Protein AF-A0A535XP67-F1 (afdb_monomer_lite)

Radius of gyration: 27.35 Å; chains: 1; bounding box: 69×70×93 Å

Structure (mmCIF, N/CA/C/O backbone):
data_AF-A0A535XP67-F1
#
_entry.id   AF-A0A535XP67-F1
#
loop_
_atom_site.group_PDB
_atom_site.id
_atom_site.type_symbol
_atom_site.label_atom_id
_atom_site.label_alt_id
_atom_site.label_comp_id
_atom_site.label_asym_id
_atom_site.label_entity_id
_atom_site.label_seq_id
_atom_site.pdbx_PDB_ins_code
_atom_site.Cartn_x
_atom_site.Cartn_y
_atom_site.Cartn_z
_atom_site.occupancy
_atom_site.B_iso_or_equiv
_atom_site.auth_seq_id
_atom_site.auth_comp_id
_atom_site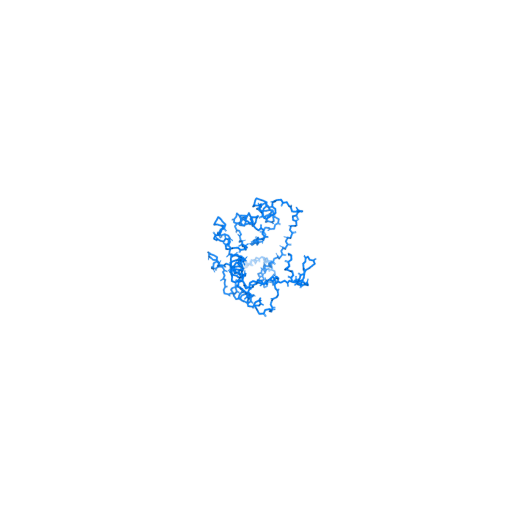.auth_asym_id
_atom_site.auth_atom_id
_atom_site.pdbx_PDB_model_num
ATOM 1 N N . MET A 1 1 ? 44.930 -52.146 -66.341 1.00 42.97 1 MET A N 1
ATOM 2 C CA . MET A 1 1 ? 45.616 -52.160 -65.029 1.00 42.97 1 MET A CA 1
ATOM 3 C C . MET A 1 1 ? 45.622 -50.756 -64.446 1.00 42.97 1 MET A C 1
ATOM 5 O O . MET A 1 1 ? 45.678 -49.809 -65.213 1.00 42.97 1 MET A O 1
ATOM 9 N N . GLN A 1 2 ? 45.631 -50.676 -63.113 1.00 42.34 2 GLN A N 1
ATOM 10 C CA . GLN A 1 2 ? 45.742 -49.485 -62.254 1.00 42.34 2 GLN A CA 1
ATOM 11 C C . GLN A 1 2 ? 44.433 -48.740 -61.957 1.00 42.34 2 GLN A C 1
ATOM 13 O O . GLN A 1 2 ? 44.038 -47.778 -62.608 1.00 42.34 2 GLN A O 1
ATOM 18 N N . GLY A 1 3 ? 43.781 -49.219 -60.892 1.00 39.34 3 GLY A N 1
ATOM 19 C CA . GLY A 1 3 ? 42.696 -48.536 -60.208 1.00 39.34 3 GLY A CA 1
ATOM 20 C C . GLY A 1 3 ? 43.188 -47.294 -59.466 1.00 39.34 3 GLY A C 1
ATOM 21 O O . GLY A 1 3 ? 44.229 -47.309 -58.808 1.00 39.34 3 GLY A O 1
ATOM 22 N N . ARG A 1 4 ? 42.403 -46.219 -59.545 1.00 43.81 4 ARG A N 1
ATOM 23 C CA . ARG A 1 4 ? 42.587 -45.032 -58.710 1.00 43.81 4 ARG A CA 1
ATOM 24 C C . ARG A 1 4 ? 41.708 -45.163 -57.471 1.00 43.81 4 ARG A C 1
ATOM 26 O O . ARG A 1 4 ? 40.482 -45.173 -57.550 1.00 43.81 4 ARG A O 1
ATOM 33 N N . ARG A 1 5 ? 42.381 -45.320 -56.332 1.00 45.06 5 ARG A N 1
ATOM 34 C CA . ARG A 1 5 ? 41.813 -45.352 -54.983 1.00 45.06 5 ARG A CA 1
ATOM 35 C C . ARG A 1 5 ? 41.091 -44.030 -54.699 1.00 45.06 5 ARG A C 1
ATOM 37 O O . ARG A 1 5 ? 41.677 -42.965 -54.874 1.00 45.06 5 ARG A O 1
ATOM 44 N N . ARG A 1 6 ? 39.841 -44.106 -54.231 1.00 44.94 6 ARG A N 1
ATOM 45 C CA . ARG A 1 6 ? 39.146 -42.980 -53.591 1.00 44.94 6 ARG A CA 1
ATOM 46 C C . ARG A 1 6 ? 39.899 -42.641 -52.303 1.00 44.94 6 ARG A C 1
ATOM 48 O O . ARG A 1 6 ? 40.024 -43.501 -51.436 1.00 44.94 6 ARG A O 1
ATOM 55 N N . GLN A 1 7 ? 40.425 -41.426 -52.193 1.00 43.97 7 GLN A N 1
ATOM 56 C CA . GLN A 1 7 ? 40.954 -40.918 -50.930 1.00 43.97 7 GLN A CA 1
ATOM 57 C C . GLN A 1 7 ? 39.769 -40.459 -50.073 1.00 43.97 7 GLN A C 1
ATOM 59 O O . GLN A 1 7 ? 38.944 -39.665 -50.521 1.00 43.97 7 GLN A O 1
ATOM 64 N N . ALA A 1 8 ? 39.655 -41.028 -48.874 1.00 39.94 8 ALA A N 1
ATOM 65 C CA . ALA A 1 8 ? 38.689 -40.628 -47.863 1.00 39.94 8 ALA A CA 1
ATOM 66 C C . ALA A 1 8 ? 39.151 -39.325 -47.194 1.00 39.94 8 ALA A C 1
ATOM 68 O O . ALA A 1 8 ? 40.329 -39.181 -46.865 1.00 39.94 8 ALA A O 1
ATOM 69 N N . ALA A 1 9 ? 38.224 -38.386 -47.005 1.00 43.44 9 ALA A N 1
ATOM 70 C CA . ALA A 1 9 ? 38.460 -37.150 -46.269 1.00 43.44 9 ALA A CA 1
ATOM 71 C C . ALA A 1 9 ? 38.720 -37.437 -44.772 1.00 43.44 9 ALA A C 1
ATOM 73 O O . ALA A 1 9 ? 38.101 -38.351 -44.216 1.00 43.44 9 ALA A O 1
ATOM 74 N N . PRO A 1 10 ? 39.603 -36.674 -44.101 1.00 39.88 10 PRO A N 1
ATOM 75 C CA . PRO A 1 10 ? 39.854 -36.831 -42.674 1.00 39.88 10 PRO A CA 1
ATOM 76 C C . PRO A 1 10 ? 38.636 -36.372 -41.860 1.00 39.88 10 PRO A C 1
ATOM 78 O O . PRO A 1 10 ? 38.146 -35.255 -42.018 1.00 39.88 10 PRO A O 1
ATOM 81 N N . GLN A 1 11 ? 38.142 -37.253 -40.988 1.00 38.97 11 GLN A N 1
ATOM 82 C CA . GLN A 1 11 ? 37.065 -36.947 -40.049 1.00 38.97 11 GLN A CA 1
ATOM 83 C C . GLN A 1 11 ? 37.578 -36.002 -38.956 1.00 38.97 11 GLN A C 1
ATOM 85 O O . GLN A 1 11 ? 38.553 -36.305 -38.268 1.00 38.97 11 GLN A O 1
ATOM 90 N N . LEU A 1 12 ? 36.904 -34.863 -38.793 1.00 36.81 12 LEU A N 1
ATOM 91 C CA . LEU A 1 12 ? 37.106 -33.951 -37.670 1.00 36.81 12 LEU A CA 1
ATOM 92 C C . LEU A 1 12 ? 36.494 -34.566 -36.397 1.00 36.81 12 LEU A C 1
ATOM 94 O O . LEU A 1 12 ? 35.380 -35.093 -36.461 1.00 36.81 12 LEU A O 1
ATOM 98 N N . PRO A 1 13 ? 37.174 -34.505 -35.238 1.00 39.44 13 PRO A N 1
ATOM 99 C CA . PRO A 1 13 ? 36.635 -35.039 -33.995 1.00 39.44 13 PRO A CA 1
ATOM 100 C C . PRO A 1 13 ? 35.453 -34.182 -33.525 1.00 39.44 13 PRO A C 1
ATOM 102 O O . PRO A 1 13 ? 35.608 -33.007 -33.193 1.00 39.44 13 PRO A O 1
ATOM 105 N N . GLY A 1 14 ? 34.261 -34.782 -33.507 1.00 37.12 14 GLY A N 1
ATOM 106 C CA . GLY A 1 14 ? 33.052 -34.164 -32.973 1.00 37.12 14 GLY A CA 1
ATOM 107 C C . GLY A 1 14 ? 33.159 -33.911 -31.460 1.00 37.12 14 GLY A C 1
ATOM 108 O O . GLY A 1 14 ? 33.745 -34.728 -30.740 1.00 37.12 14 GLY A O 1
ATOM 109 N N . PRO A 1 15 ? 32.605 -32.800 -30.947 1.00 37.75 15 PRO A N 1
ATOM 110 C CA . PRO A 1 15 ? 32.579 -32.544 -29.517 1.00 37.75 15 PRO A CA 1
ATOM 111 C C . PRO A 1 15 ? 31.641 -33.534 -28.813 1.00 37.75 15 PRO A C 1
ATOM 113 O O . PRO A 1 15 ? 30.523 -33.806 -29.250 1.00 37.75 15 PRO A O 1
ATOM 116 N N . ARG A 1 16 ? 32.143 -34.087 -27.706 1.00 33.03 16 ARG A N 1
ATOM 117 C CA . ARG A 1 16 ? 31.457 -35.028 -26.816 1.00 33.03 16 ARG A CA 1
ATOM 118 C C . ARG A 1 16 ? 30.164 -34.406 -26.280 1.00 33.03 16 ARG A C 1
ATOM 120 O O . ARG A 1 16 ? 30.212 -33.413 -25.563 1.00 33.03 16 ARG A O 1
ATOM 127 N N . LEU A 1 17 ? 29.027 -35.042 -26.555 1.00 34.44 17 LEU A N 1
ATOM 128 C CA . LEU A 1 17 ? 27.783 -34.826 -25.816 1.00 34.44 17 LEU A CA 1
ATOM 129 C C . LEU A 1 17 ? 27.933 -35.437 -24.414 1.00 34.44 17 LEU A C 1
ATOM 131 O O . LEU A 1 17 ? 27.696 -36.625 -24.211 1.00 34.44 17 LEU A O 1
ATOM 135 N N . GLN A 1 18 ? 28.364 -34.623 -23.451 1.00 33.47 18 GLN A N 1
ATOM 136 C CA . GLN A 1 18 ? 28.133 -34.861 -22.027 1.00 33.47 18 GLN A CA 1
ATOM 137 C C . GLN A 1 18 ? 26.973 -33.979 -21.568 1.00 33.47 18 GLN A C 1
ATOM 139 O O . GLN A 1 18 ? 26.841 -32.831 -21.986 1.00 33.47 18 GLN A O 1
ATOM 144 N N . GLY A 1 19 ? 26.080 -34.587 -20.791 1.00 33.19 19 GLY A N 1
ATOM 145 C CA . GLY A 1 19 ? 24.736 -34.100 -20.531 1.00 33.19 19 GLY A CA 1
ATOM 146 C C . GLY A 1 19 ? 24.638 -32.759 -19.811 1.00 33.19 19 GLY A C 1
ATOM 147 O O . GLY A 1 19 ? 25.451 -32.405 -18.966 1.00 33.19 19 GLY A O 1
ATOM 148 N N . ALA A 1 20 ? 23.536 -32.079 -20.093 1.00 31.83 20 ALA A N 1
ATOM 149 C CA . ALA A 1 20 ? 22.892 -31.149 -19.185 1.00 31.83 20 ALA A CA 1
ATOM 150 C C . ALA A 1 20 ? 21.401 -31.181 -19.530 1.00 31.83 20 ALA A C 1
ATOM 152 O O . ALA A 1 20 ? 20.971 -30.633 -20.544 1.00 31.83 20 ALA A O 1
ATOM 153 N N . ALA A 1 21 ? 20.613 -31.888 -18.718 1.00 35.56 21 ALA A N 1
ATOM 154 C CA . ALA A 1 21 ? 19.174 -31.679 -18.700 1.00 35.56 21 ALA A CA 1
ATOM 155 C C . ALA A 1 21 ? 18.937 -30.181 -18.473 1.00 35.56 21 ALA A C 1
ATOM 157 O O . ALA A 1 21 ? 19.517 -29.599 -17.554 1.00 35.56 21 ALA A O 1
ATOM 158 N N . ALA A 1 22 ? 18.150 -29.564 -19.351 1.00 35.78 22 ALA A N 1
ATOM 159 C CA . ALA A 1 22 ? 17.846 -28.144 -19.346 1.00 35.78 22 ALA A CA 1
ATOM 160 C C . ALA A 1 22 ? 17.211 -27.728 -18.008 1.00 35.78 22 ALA A C 1
ATOM 162 O O . ALA A 1 22 ? 16.001 -27.809 -17.808 1.00 35.78 22 ALA A O 1
ATOM 163 N N . GLY A 1 23 ? 18.049 -27.288 -17.073 1.00 31.36 23 GLY A N 1
ATOM 164 C CA . GLY A 1 23 ? 17.630 -26.548 -15.900 1.00 31.36 23 GLY A CA 1
ATOM 165 C C . GLY A 1 23 ? 17.380 -25.110 -16.319 1.00 31.36 23 GLY A C 1
ATOM 166 O O . GLY A 1 23 ? 18.327 -24.336 -16.443 1.00 31.36 23 GLY A O 1
ATOM 167 N N . LEU A 1 24 ? 16.114 -24.741 -16.533 1.00 35.72 24 LEU A N 1
ATOM 168 C CA . LEU A 1 24 ? 15.743 -23.329 -16.526 1.00 35.72 24 LEU A CA 1
ATOM 169 C C . LEU A 1 24 ? 16.246 -22.714 -15.210 1.00 35.72 24 LEU A C 1
ATOM 171 O O . LEU A 1 24 ? 16.002 -23.298 -14.144 1.00 35.72 24 LEU A O 1
ATOM 175 N N . PRO A 1 25 ? 16.933 -21.560 -15.236 1.00 32.66 25 PRO A N 1
ATOM 176 C CA . PRO A 1 25 ? 17.342 -20.912 -14.008 1.00 32.66 25 PRO A CA 1
ATOM 177 C C . PRO A 1 25 ? 16.074 -20.510 -13.259 1.00 32.66 25 PRO A C 1
ATOM 179 O O . PRO A 1 25 ? 15.330 -19.624 -13.678 1.00 32.66 25 PRO A O 1
ATOM 182 N N . ARG A 1 26 ? 15.813 -21.183 -12.133 1.00 40.88 26 ARG A N 1
ATOM 183 C CA . ARG A 1 26 ? 14.873 -20.697 -11.126 1.00 40.88 26 ARG A CA 1
ATOM 184 C C . ARG A 1 26 ? 15.389 -19.326 -10.702 1.00 40.88 26 ARG A C 1
ATOM 186 O O . ARG A 1 26 ? 16.341 -19.258 -9.921 1.00 40.88 26 ARG A O 1
ATOM 193 N N . ARG A 1 27 ? 14.801 -18.249 -11.233 1.00 38.12 27 ARG A N 1
ATOM 194 C CA . ARG A 1 27 ? 14.987 -16.898 -10.701 1.00 38.12 27 ARG A CA 1
ATOM 195 C C . ARG A 1 27 ? 14.515 -16.963 -9.254 1.00 38.12 27 ARG A C 1
ATOM 197 O O . ARG A 1 27 ? 13.322 -17.017 -8.972 1.00 38.12 27 ARG A O 1
ATOM 204 N N . ARG A 1 28 ? 15.459 -17.115 -8.326 1.00 38.88 28 ARG A N 1
ATOM 205 C CA . ARG A 1 28 ? 15.168 -16.960 -6.905 1.00 38.88 28 ARG A CA 1
ATOM 206 C C . ARG A 1 28 ? 14.79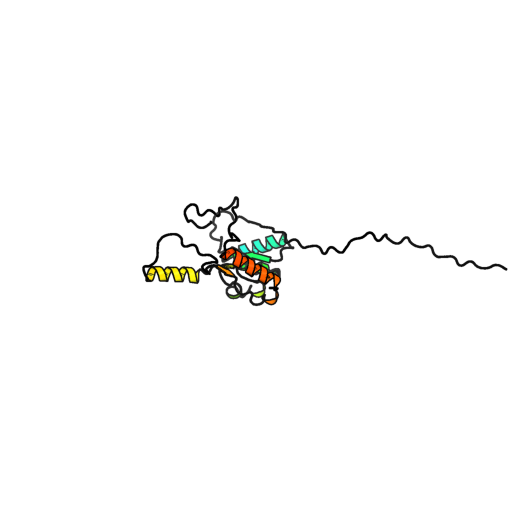7 -15.499 -6.752 1.00 38.88 28 ARG A C 1
ATOM 208 O O . ARG A 1 28 ? 15.612 -14.651 -7.094 1.00 38.88 28 ARG A O 1
ATOM 215 N N . CYS A 1 29 ? 13.606 -15.222 -6.235 1.00 35.75 29 CYS A N 1
ATOM 216 C CA . CYS A 1 29 ? 13.293 -13.914 -5.684 1.00 35.75 29 CYS A CA 1
ATOM 217 C C . CYS A 1 29 ? 14.364 -13.636 -4.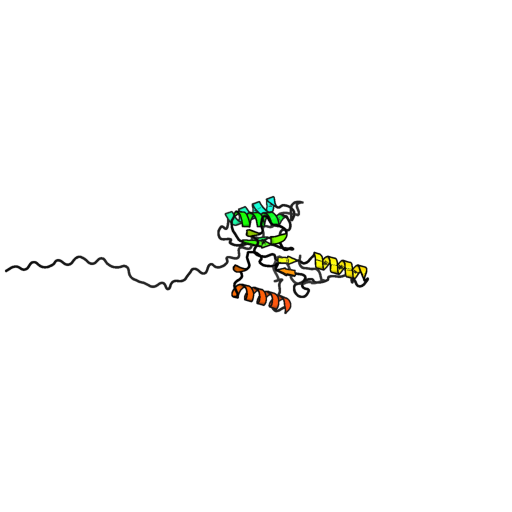615 1.00 35.75 29 CYS A C 1
ATOM 219 O O . CYS A 1 29 ? 14.327 -14.214 -3.524 1.00 35.75 29 CYS A O 1
ATOM 221 N N . ARG A 1 30 ? 15.405 -12.869 -4.956 1.00 39.00 30 ARG A N 1
ATOM 222 C CA . ARG A 1 30 ? 16.432 -12.474 -3.995 1.00 39.00 30 ARG A CA 1
ATOM 223 C C . ARG A 1 30 ? 15.765 -11.413 -3.132 1.00 39.00 30 ARG A C 1
ATOM 225 O O . ARG A 1 30 ? 15.605 -10.279 -3.557 1.00 39.00 30 ARG A O 1
ATOM 232 N N . ARG A 1 31 ? 15.305 -11.802 -1.940 1.00 40.16 31 ARG A N 1
ATOM 233 C CA . ARG A 1 31 ? 14.822 -10.856 -0.926 1.00 40.16 31 ARG A CA 1
ATOM 234 C C . ARG A 1 31 ? 16.000 -9.969 -0.523 1.00 40.16 31 ARG A C 1
ATOM 236 O O . ARG A 1 31 ? 16.812 -10.366 0.306 1.00 40.16 31 ARG A O 1
ATOM 243 N N . GLN A 1 32 ? 16.118 -8.802 -1.139 1.00 44.34 32 GLN A N 1
ATOM 244 C CA . GLN A 1 32 ? 16.954 -7.721 -0.640 1.00 44.34 32 GLN A CA 1
ATOM 245 C C . GLN A 1 32 ? 16.045 -6.806 0.177 1.00 44.34 32 GLN A C 1
ATOM 247 O O . GLN A 1 32 ? 15.336 -5.967 -0.362 1.00 44.34 32 GLN A O 1
ATOM 252 N N . HIS A 1 33 ? 16.017 -7.033 1.489 1.00 42.22 33 HIS A N 1
ATOM 253 C CA . HIS A 1 33 ? 15.401 -6.105 2.434 1.00 42.22 33 HIS A CA 1
ATOM 254 C C . HIS A 1 33 ? 16.430 -5.025 2.748 1.00 42.22 33 HIS A C 1
ATOM 256 O O . HIS A 1 33 ? 17.372 -5.282 3.496 1.00 42.22 33 HIS A O 1
ATOM 262 N N . GLN A 1 34 ? 16.287 -3.845 2.148 1.00 43.88 34 GLN A N 1
ATOM 263 C CA . GLN A 1 34 ? 17.052 -2.670 2.555 1.00 43.88 34 GLN A CA 1
ATOM 264 C C . GLN A 1 34 ? 16.183 -1.815 3.477 1.00 43.88 34 GLN A C 1
ATOM 266 O O . GLN A 1 34 ? 15.226 -1.184 3.043 1.00 43.88 34 GLN A O 1
ATOM 271 N N . HIS A 1 35 ? 16.509 -1.826 4.769 1.00 42.19 35 HIS A N 1
ATOM 272 C CA . HIS A 1 35 ? 16.050 -0.807 5.706 1.00 42.19 35 HIS A CA 1
ATOM 273 C C . HIS A 1 35 ? 17.045 0.352 5.650 1.00 42.19 35 HIS A C 1
ATOM 275 O O . HIS A 1 35 ? 18.009 0.385 6.417 1.00 42.19 35 HIS A O 1
ATOM 281 N N . GLU A 1 36 ? 16.839 1.301 4.742 1.00 47.22 36 GLU A N 1
ATOM 282 C CA . GLU A 1 36 ? 17.525 2.587 4.848 1.00 47.22 36 GLU A CA 1
ATOM 283 C C . GLU A 1 36 ? 16.911 3.350 6.024 1.00 47.22 36 GLU A C 1
ATOM 285 O O . GLU A 1 36 ? 15.806 3.888 5.964 1.00 47.22 36 GLU A O 1
ATOM 290 N N . ARG A 1 37 ? 17.612 3.327 7.160 1.00 42.44 37 ARG A N 1
ATOM 291 C CA . ARG A 1 37 ? 17.236 4.100 8.340 1.00 42.44 37 ARG A CA 1
ATOM 292 C C . ARG A 1 37 ? 17.567 5.562 8.057 1.00 42.44 37 ARG A C 1
ATOM 294 O O . ARG A 1 37 ? 18.727 5.956 8.166 1.00 42.44 37 ARG A O 1
ATOM 301 N N . ALA A 1 38 ? 16.561 6.358 7.704 1.00 45.34 38 ALA A N 1
ATOM 302 C CA . ALA A 1 38 ? 16.708 7.808 7.701 1.00 45.34 38 ALA A CA 1
ATOM 303 C C . ALA A 1 38 ? 17.195 8.276 9.097 1.00 45.34 38 ALA A C 1
ATOM 305 O O . ALA A 1 38 ? 16.760 7.711 10.112 1.00 45.34 38 ALA A O 1
ATOM 306 N N . PRO A 1 39 ? 18.121 9.250 9.188 1.00 44.22 39 PRO A N 1
ATOM 307 C CA . PRO A 1 39 ? 18.483 9.861 10.468 1.00 44.22 39 PRO A CA 1
ATOM 308 C C . PRO A 1 39 ? 17.256 10.533 11.134 1.00 44.22 39 PRO A C 1
ATOM 310 O O . PRO A 1 39 ? 16.217 10.683 10.503 1.00 44.22 39 PRO A O 1
ATOM 313 N N . ALA A 1 40 ? 17.373 10.864 12.431 1.00 48.78 40 ALA A N 1
ATOM 314 C CA . ALA A 1 40 ? 16.351 11.411 13.354 1.00 48.78 40 ALA A CA 1
ATOM 315 C C . ALA A 1 40 ? 15.290 12.356 12.722 1.00 48.78 40 ALA A C 1
ATOM 317 O O . ALA A 1 40 ? 15.618 13.038 11.756 1.00 48.78 40 ALA A O 1
ATOM 318 N N . PRO A 1 41 ? 14.054 12.452 13.275 1.00 48.88 41 PRO A N 1
ATOM 319 C CA . PRO A 1 41 ? 12.858 12.859 12.535 1.00 48.88 41 PRO A CA 1
ATOM 320 C C . PRO A 1 41 ? 13.019 14.263 11.958 1.00 48.88 41 PRO A C 1
ATOM 322 O O . PRO A 1 41 ? 12.889 15.271 12.655 1.00 48.88 41 PRO A O 1
ATOM 325 N N . ASP A 1 42 ? 13.323 14.315 10.669 1.00 61.78 42 ASP A N 1
ATOM 326 C CA . ASP A 1 42 ? 13.278 15.530 9.888 1.00 61.78 42 ASP A CA 1
ATOM 327 C C . ASP A 1 42 ? 11.808 15.846 9.558 1.00 61.78 42 ASP A C 1
ATOM 329 O O . ASP A 1 42 ? 10.934 14.978 9.536 1.00 61.78 42 ASP A O 1
ATOM 333 N N . ALA A 1 43 ? 11.492 17.113 9.287 1.00 61.44 43 ALA A N 1
ATOM 334 C CA . ALA A 1 43 ? 10.145 17.501 8.850 1.00 61.44 43 ALA A CA 1
ATOM 335 C C . ALA A 1 43 ? 9.731 16.838 7.512 1.00 61.44 43 ALA A C 1
ATOM 337 O O . ALA A 1 43 ? 8.584 16.965 7.078 1.00 61.44 43 ALA A O 1
ATOM 338 N N . LYS A 1 44 ? 10.673 16.150 6.857 1.00 72.38 44 LYS A N 1
ATOM 339 C CA . LYS A 1 44 ? 10.546 15.513 5.551 1.00 72.38 44 LYS A CA 1
ATOM 340 C C . LYS A 1 44 ? 10.035 14.073 5.640 1.00 72.38 44 LYS A C 1
ATOM 342 O O . LYS A 1 44 ? 9.225 13.728 4.795 1.00 72.38 44 LYS A O 1
ATOM 347 N N . ALA A 1 45 ? 10.398 13.291 6.658 1.00 84.00 45 ALA A N 1
ATOM 348 C CA . ALA A 1 45 ? 10.020 11.899 6.943 1.00 84.00 45 ALA A CA 1
ATOM 349 C C . ALA A 1 45 ? 9.013 11.256 5.961 1.00 84.00 45 ALA A C 1
ATOM 351 O O . ALA A 1 45 ? 9.392 10.756 4.903 1.00 84.00 45 ALA A O 1
ATOM 352 N N . PHE A 1 46 ? 7.717 11.291 6.290 1.00 90.38 46 PHE A N 1
ATOM 353 C CA . PHE A 1 46 ? 6.620 10.739 5.478 1.00 90.38 46 PHE A CA 1
ATOM 354 C C . PHE A 1 46 ? 6.019 11.744 4.476 1.00 90.38 46 PHE A C 1
ATOM 356 O O . PHE A 1 46 ? 4.949 11.497 3.921 1.00 90.38 46 PHE A O 1
ATOM 363 N N . ASN A 1 47 ? 6.660 12.895 4.275 1.00 94.06 47 ASN A N 1
ATOM 364 C CA . ASN A 1 47 ? 6.164 14.056 3.535 1.00 94.06 47 ASN A CA 1
ATOM 365 C C . ASN A 1 47 ? 7.139 14.570 2.452 1.00 94.06 47 ASN A C 1
ATOM 367 O O . ASN A 1 47 ? 7.039 15.730 2.054 1.00 94.06 47 ASN A O 1
ATOM 371 N N . ASP A 1 48 ? 8.048 13.734 1.944 1.00 94.56 48 ASP A N 1
ATOM 372 C CA . ASP A 1 48 ? 9.058 14.102 0.942 1.00 94.56 48 ASP A CA 1
ATOM 373 C C . ASP A 1 48 ? 9.030 13.190 -0.300 1.00 94.56 48 ASP A C 1
ATOM 375 O O . ASP A 1 48 ? 9.876 12.306 -0.449 1.00 94.56 48 ASP A O 1
ATOM 379 N N . PRO A 1 49 ? 8.079 13.390 -1.234 1.00 95.75 49 PRO A N 1
ATOM 380 C CA . PRO A 1 49 ? 8.025 12.605 -2.468 1.00 95.75 49 PRO A CA 1
ATOM 381 C C . PRO A 1 49 ? 9.325 12.661 -3.284 1.00 95.75 49 PRO A C 1
ATOM 383 O O . PRO A 1 49 ? 9.736 11.654 -3.850 1.00 95.75 49 PRO A O 1
ATOM 386 N N . ALA A 1 50 ? 10.010 13.810 -3.321 1.00 95.69 50 ALA A N 1
ATOM 387 C CA . ALA A 1 50 ? 11.261 13.944 -4.066 1.00 95.69 50 ALA A CA 1
ATOM 388 C C . ALA A 1 50 ? 12.368 13.060 -3.469 1.00 95.69 50 ALA A C 1
ATOM 390 O O . ALA A 1 50 ? 13.059 12.358 -4.207 1.00 95.69 50 ALA A O 1
ATOM 391 N N . GLY A 1 51 ? 12.488 13.045 -2.138 1.00 94.12 51 GLY A N 1
ATOM 392 C CA . GLY A 1 51 ? 13.400 12.151 -1.427 1.00 94.12 51 GLY A CA 1
ATOM 393 C C . GLY A 1 51 ? 13.067 10.674 -1.650 1.00 94.12 51 GLY A C 1
ATOM 394 O O . GLY A 1 51 ? 13.960 9.883 -1.945 1.00 94.12 51 GLY A O 1
ATOM 395 N N . GLY A 1 52 ? 11.781 10.311 -1.595 1.00 95.69 52 GLY A N 1
ATOM 396 C CA . GLY A 1 52 ? 11.325 8.942 -1.856 1.00 95.69 52 GLY A CA 1
ATOM 397 C C . GLY A 1 52 ? 11.670 8.457 -3.264 1.00 95.69 52 GLY A C 1
ATOM 398 O O . GLY A 1 52 ? 12.154 7.338 -3.427 1.00 95.69 52 GLY A O 1
ATOM 399 N N . LYS A 1 53 ? 11.491 9.315 -4.278 1.00 97.19 53 LYS A N 1
ATOM 400 C CA . LYS A 1 53 ? 11.881 8.997 -5.656 1.00 97.19 53 LYS A CA 1
ATOM 401 C C . LYS A 1 53 ? 13.393 8.815 -5.785 1.00 97.19 53 LYS A C 1
ATOM 403 O O . LYS A 1 53 ? 13.829 7.818 -6.344 1.00 97.19 53 LYS A O 1
ATOM 408 N N . ALA A 1 54 ? 14.185 9.741 -5.244 1.00 96.69 54 ALA A N 1
ATOM 409 C CA . ALA A 1 54 ? 15.644 9.670 -5.324 1.00 96.69 54 ALA A CA 1
ATOM 410 C C . ALA A 1 54 ? 16.203 8.396 -4.665 1.00 96.69 54 ALA A C 1
ATOM 412 O O . ALA A 1 54 ? 17.074 7.743 -5.237 1.00 96.69 54 ALA A O 1
ATOM 413 N N . ALA A 1 55 ? 15.668 8.013 -3.500 1.00 95.44 55 ALA A N 1
ATOM 414 C CA . ALA A 1 55 ? 16.044 6.774 -2.821 1.00 95.44 55 ALA A CA 1
ATOM 415 C C . ALA A 1 55 ? 15.672 5.530 -3.647 1.00 95.44 55 ALA A C 1
ATOM 417 O O . ALA A 1 55 ? 16.488 4.624 -3.808 1.00 95.44 55 ALA A O 1
ATOM 418 N N . ALA A 1 56 ? 14.471 5.501 -4.235 1.00 97.19 56 ALA A N 1
ATOM 419 C CA . ALA A 1 56 ? 14.044 4.410 -5.109 1.00 97.19 56 ALA A CA 1
ATOM 420 C C . ALA A 1 56 ? 14.907 4.307 -6.380 1.00 97.19 56 ALA A C 1
ATOM 422 O O . ALA A 1 56 ? 15.391 3.222 -6.698 1.00 97.19 56 ALA A O 1
ATOM 423 N N . ASP A 1 57 ? 15.183 5.427 -7.053 1.00 97.88 57 ASP A N 1
ATOM 424 C CA . ASP A 1 57 ? 16.047 5.474 -8.239 1.00 97.88 57 ASP A CA 1
ATOM 425 C C . ASP A 1 57 ? 17.464 4.963 -7.902 1.00 97.88 57 ASP A C 1
ATOM 427 O O . ASP A 1 57 ? 18.061 4.196 -8.664 1.00 97.88 57 ASP A O 1
ATOM 431 N N . GLN A 1 58 ? 18.002 5.335 -6.733 1.00 97.06 58 GLN A N 1
ATOM 432 C CA . GLN A 1 58 ? 19.289 4.837 -6.245 1.00 97.06 58 GLN A CA 1
ATOM 433 C C . GLN A 1 58 ? 19.252 3.325 -5.978 1.00 97.06 58 GLN A C 1
ATOM 435 O O . GLN A 1 58 ? 20.157 2.607 -6.414 1.00 97.06 58 GLN A O 1
ATOM 440 N N . LEU A 1 59 ? 18.211 2.832 -5.300 1.00 95.38 59 LEU A N 1
ATOM 441 C CA . LEU A 1 59 ? 18.030 1.409 -5.015 1.00 95.38 59 LEU A CA 1
ATOM 442 C C . LEU A 1 59 ? 17.985 0.584 -6.307 1.00 95.38 59 LEU A C 1
ATOM 444 O O . LEU A 1 59 ? 18.688 -0.425 -6.409 1.00 95.38 59 LEU A O 1
ATOM 448 N N . LEU A 1 60 ? 17.208 1.030 -7.298 1.00 96.69 60 LEU A N 1
ATOM 449 C CA . LEU A 1 60 ? 17.085 0.377 -8.603 1.00 96.69 60 LEU A CA 1
ATOM 450 C C . LEU A 1 60 ? 18.383 0.454 -9.412 1.00 96.69 60 LEU A C 1
ATOM 452 O O . LEU A 1 60 ? 18.759 -0.518 -10.062 1.00 96.69 60 LEU A O 1
ATOM 456 N N . SER A 1 61 ? 19.118 1.565 -9.321 1.00 96.69 61 SER A N 1
ATOM 457 C CA . SER A 1 61 ? 20.431 1.704 -9.970 1.00 96.69 61 SER A CA 1
ATOM 458 C C . SER A 1 61 ? 21.455 0.708 -9.420 1.00 96.69 61 SER A C 1
ATOM 460 O O . SER A 1 61 ? 22.286 0.189 -10.164 1.00 96.69 61 SER A O 1
ATOM 462 N N . GLN A 1 62 ? 21.405 0.426 -8.116 1.00 96.81 62 GLN A N 1
ATOM 463 C CA . GLN A 1 62 ? 22.289 -0.543 -7.464 1.00 96.81 62 GLN A CA 1
ATOM 464 C C . GLN A 1 62 ? 21.820 -1.994 -7.635 1.00 96.81 62 GLN A C 1
ATOM 466 O O . GLN A 1 62 ? 22.627 -2.917 -7.518 1.00 96.81 62 GLN A O 1
ATOM 471 N N . ASN A 1 63 ? 20.528 -2.205 -7.889 1.00 95.81 63 ASN A N 1
ATOM 472 C CA . ASN A 1 63 ? 19.898 -3.521 -7.939 1.00 95.81 63 ASN A CA 1
ATOM 473 C C . ASN A 1 63 ? 18.952 -3.597 -9.154 1.00 95.81 63 ASN A C 1
ATOM 475 O O . ASN A 1 63 ? 17.732 -3.587 -8.988 1.00 95.81 63 ASN A O 1
ATOM 479 N N . PRO A 1 64 ? 19.500 -3.699 -10.378 1.00 93.31 64 PRO A N 1
ATOM 480 C CA . PRO A 1 64 ? 18.712 -3.660 -11.613 1.00 93.31 64 PRO A CA 1
ATOM 481 C C . PRO A 1 64 ? 17.776 -4.867 -11.801 1.00 93.31 64 PRO A C 1
ATOM 483 O O . PRO A 1 64 ? 16.936 -4.846 -12.692 1.00 93.31 64 PRO A O 1
ATOM 486 N N . ASP A 1 65 ? 17.910 -5.908 -10.973 1.00 96.19 65 ASP A N 1
ATOM 487 C CA . ASP A 1 65 ? 17.061 -7.107 -10.988 1.00 96.19 65 ASP A CA 1
ATOM 488 C C . ASP A 1 65 ? 15.777 -6.960 -10.136 1.00 96.19 65 ASP A C 1
ATOM 490 O O . ASP A 1 65 ? 15.055 -7.938 -9.936 1.00 96.19 65 ASP A O 1
ATOM 494 N N . ILE A 1 66 ? 15.511 -5.785 -9.551 1.00 97.00 66 ILE A N 1
ATOM 495 C CA . ILE A 1 66 ? 14.272 -5.533 -8.803 1.00 97.00 66 ILE A CA 1
ATOM 496 C C . ILE A 1 66 ? 13.108 -5.367 -9.785 1.00 97.00 66 ILE A C 1
ATOM 498 O O . ILE A 1 66 ? 13.062 -4.407 -10.545 1.00 97.00 66 ILE A O 1
ATOM 502 N N . ASP A 1 67 ? 12.124 -6.264 -9.693 1.00 97.00 67 ASP A N 1
ATOM 503 C CA . ASP A 1 67 ? 10.918 -6.238 -10.535 1.00 97.00 67 ASP A CA 1
ATOM 504 C C . ASP A 1 67 ? 9.712 -5.546 -9.862 1.00 97.00 67 ASP A C 1
ATOM 506 O O . ASP A 1 67 ? 8.710 -5.246 -10.518 1.00 97.00 67 ASP A O 1
ATOM 510 N N . VAL A 1 68 ? 9.765 -5.340 -8.538 1.00 97.69 68 VAL A N 1
ATOM 511 C CA . VAL A 1 68 ? 8.654 -4.798 -7.737 1.00 97.69 68 VAL A CA 1
ATOM 512 C C . VAL A 1 68 ? 9.168 -3.905 -6.607 1.00 97.69 68 VAL A C 1
ATOM 514 O O . VAL A 1 68 ? 10.014 -4.335 -5.823 1.00 97.69 68 VAL A O 1
ATOM 517 N N . LEU A 1 69 ? 8.592 -2.709 -6.455 1.00 98.19 69 LEU A N 1
ATOM 518 C CA . LEU A 1 69 ? 8.783 -1.845 -5.284 1.00 98.19 69 LEU A CA 1
ATOM 519 C C . LEU A 1 69 ? 7.548 -1.855 -4.377 1.00 98.19 69 LEU A C 1
ATOM 521 O O . LEU A 1 69 ? 6.433 -1.609 -4.823 1.00 98.19 69 LEU A O 1
ATOM 525 N N . PHE A 1 70 ? 7.742 -2.097 -3.080 1.00 98.25 70 PHE A N 1
ATOM 526 C CA . PHE A 1 70 ? 6.690 -1.959 -2.071 1.00 98.25 70 PHE A CA 1
ATOM 527 C C . PHE A 1 70 ? 7.004 -0.769 -1.168 1.00 98.25 70 PHE A C 1
ATOM 529 O O . PHE A 1 70 ? 7.979 -0.802 -0.418 1.00 98.25 70 PHE A O 1
ATOM 536 N N . GLN A 1 71 ? 6.198 0.289 -1.258 1.00 96.62 71 GLN A N 1
ATOM 537 C CA . GLN A 1 71 ? 6.449 1.529 -0.527 1.00 96.62 71 GLN A CA 1
ATOM 538 C C . GLN A 1 71 ? 5.672 1.547 0.794 1.00 96.62 71 GLN A C 1
ATOM 540 O O . GLN A 1 71 ? 4.484 1.253 0.809 1.00 96.62 71 GLN A O 1
ATOM 545 N N . VAL A 1 72 ? 6.327 1.911 1.900 1.00 95.44 72 VAL A N 1
ATOM 546 C CA . VAL A 1 72 ? 5.696 2.040 3.229 1.00 95.44 72 VAL A CA 1
ATOM 547 C C . VAL A 1 72 ? 6.077 3.389 3.845 1.00 95.44 72 VAL A C 1
ATOM 549 O O . VAL A 1 72 ? 6.663 3.461 4.923 1.00 95.44 72 VAL A O 1
ATOM 552 N N . ALA A 1 73 ? 5.825 4.475 3.108 1.00 94.19 73 ALA A N 1
ATOM 553 C CA . ALA A 1 73 ? 6.431 5.777 3.400 1.00 94.19 73 ALA A CA 1
ATOM 554 C C . ALA A 1 73 ? 5.459 6.973 3.343 1.00 94.19 73 ALA A C 1
ATOM 556 O O . ALA A 1 73 ? 5.889 8.108 3.150 1.00 94.19 73 ALA A O 1
ATOM 557 N N . GLY A 1 74 ? 4.151 6.779 3.530 1.00 93.56 74 GLY A N 1
ATOM 558 C CA . GLY A 1 74 ? 3.187 7.890 3.482 1.00 93.56 74 GLY A CA 1
ATOM 559 C C . GLY A 1 74 ? 3.272 8.665 2.157 1.00 93.56 74 GLY A C 1
ATOM 560 O O . GLY A 1 74 ? 3.397 8.057 1.096 1.00 93.56 74 GLY A O 1
ATOM 561 N N . LYS A 1 75 ? 3.262 10.007 2.191 1.00 95.06 75 LYS A N 1
ATOM 562 C CA . LYS A 1 75 ? 3.389 10.826 0.966 1.00 95.06 75 LYS A CA 1
ATOM 563 C C . LYS A 1 75 ? 4.759 10.689 0.300 1.00 95.06 75 LYS A C 1
ATOM 565 O O . LYS A 1 75 ? 4.821 10.762 -0.923 1.00 95.06 75 LYS A O 1
ATOM 570 N N . THR A 1 76 ? 5.832 10.460 1.060 1.00 96.38 76 THR A N 1
ATOM 571 C CA . THR A 1 76 ? 7.166 10.128 0.510 1.00 96.38 76 THR A CA 1
ATOM 572 C C . THR A 1 76 ? 7.080 8.937 -0.445 1.00 96.38 76 THR A C 1
ATOM 574 O O . THR A 1 76 ? 7.681 8.938 -1.518 1.00 96.38 76 THR A O 1
ATOM 577 N N . GLY A 1 77 ? 6.235 7.965 -0.101 1.00 97.19 77 GLY A N 1
ATOM 578 C CA . GLY A 1 77 ? 5.932 6.790 -0.906 1.00 97.19 77 GLY A CA 1
ATOM 579 C C . GLY A 1 77 ? 5.420 7.071 -2.315 1.00 97.19 77 GLY A C 1
ATOM 580 O O . GLY A 1 77 ? 5.686 6.288 -3.221 1.00 97.19 77 GLY A O 1
ATOM 581 N N . ASN A 1 78 ? 4.760 8.207 -2.542 1.00 97.62 78 ASN A N 1
ATOM 582 C CA . ASN A 1 78 ? 4.281 8.571 -3.876 1.00 97.62 78 ASN A CA 1
ATOM 583 C C . ASN A 1 78 ? 5.446 8.773 -4.860 1.00 97.62 78 ASN A C 1
ATOM 585 O O . ASN A 1 78 ? 5.314 8.445 -6.034 1.00 97.62 78 ASN A O 1
ATOM 589 N N . GLY A 1 79 ? 6.604 9.247 -4.385 1.00 97.81 79 GLY A N 1
ATOM 590 C CA . GLY A 1 79 ? 7.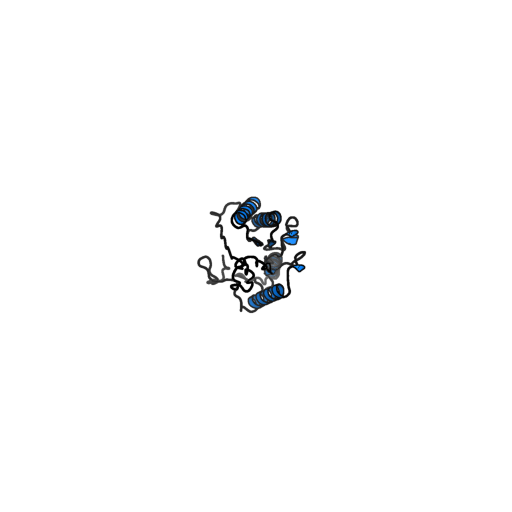815 9.318 -5.206 1.00 97.81 79 GLY A CA 1
ATOM 591 C C . GLY A 1 79 ? 8.392 7.946 -5.549 1.00 97.81 79 GLY A C 1
ATOM 592 O O . GLY A 1 79 ? 8.897 7.740 -6.649 1.00 97.81 79 GLY A O 1
ATOM 593 N N . VAL A 1 80 ? 8.256 6.974 -4.643 1.00 98.25 80 VAL A N 1
ATOM 594 C CA . VAL A 1 80 ? 8.646 5.579 -4.903 1.00 98.25 80 VAL A CA 1
ATOM 595 C C . VAL A 1 80 ? 7.765 4.973 -6.000 1.00 98.25 80 VAL A C 1
ATOM 597 O O . VAL A 1 80 ? 8.280 4.318 -6.904 1.00 98.25 80 VAL A O 1
ATOM 600 N N . LEU A 1 81 ? 6.452 5.241 -5.977 1.00 98.56 81 LEU A N 1
ATOM 601 C CA . LEU A 1 81 ? 5.538 4.817 -7.047 1.00 98.56 81 LEU A CA 1
ATOM 602 C C . LEU A 1 81 ? 5.907 5.453 -8.397 1.00 98.56 81 LEU A C 1
ATOM 604 O O . LEU A 1 81 ? 5.890 4.773 -9.421 1.00 98.56 81 LEU A O 1
ATOM 608 N N . GLN A 1 82 ? 6.285 6.738 -8.402 1.00 98.38 82 GLN A N 1
ATOM 609 C CA . GLN A 1 82 ? 6.767 7.417 -9.611 1.00 98.38 82 GLN A CA 1
ATOM 610 C C . GLN A 1 82 ? 8.021 6.739 -10.167 1.00 98.38 82 GLN A C 1
ATOM 612 O O . GLN A 1 82 ? 8.056 6.418 -11.350 1.00 98.38 82 GLN A O 1
ATOM 617 N N . SER A 1 83 ? 9.008 6.450 -9.313 1.00 98.25 83 SER A N 1
ATOM 618 C CA . SER A 1 83 ? 10.227 5.730 -9.706 1.00 98.25 83 SER A CA 1
ATOM 619 C C . SER A 1 83 ? 9.913 4.363 -10.327 1.00 98.25 83 SER A C 1
ATOM 621 O O . SER A 1 83 ? 10.392 4.061 -11.418 1.00 98.25 83 SER A O 1
ATOM 623 N N . ALA A 1 84 ? 9.032 3.568 -9.708 1.00 98.31 84 ALA A N 1
ATOM 624 C CA . ALA A 1 84 ? 8.619 2.279 -10.267 1.00 98.31 84 ALA A CA 1
ATOM 625 C C . ALA A 1 84 ? 8.035 2.423 -11.685 1.00 98.31 84 ALA A C 1
ATOM 627 O O . ALA A 1 84 ? 8.418 1.700 -12.605 1.00 98.31 84 ALA A O 1
ATOM 628 N N . CYS A 1 85 ? 7.151 3.404 -11.872 1.00 98.06 85 CYS A N 1
ATOM 629 C CA . CYS A 1 85 ? 6.549 3.721 -13.162 1.00 98.06 85 CYS A CA 1
ATOM 630 C C . CYS A 1 85 ? 7.574 4.196 -14.206 1.00 98.06 85 CYS A C 1
ATOM 632 O O . CYS A 1 85 ? 7.480 3.779 -15.361 1.00 98.06 85 CYS A O 1
ATOM 634 N N . ASP A 1 86 ? 8.533 5.044 -13.827 1.00 98.06 86 ASP A N 1
ATOM 635 C CA . ASP A 1 86 ? 9.594 5.546 -14.715 1.00 98.06 86 ASP A CA 1
ATOM 636 C C . ASP A 1 86 ? 10.520 4.413 -15.177 1.00 98.06 86 ASP A C 1
ATOM 638 O O . ASP A 1 86 ? 10.921 4.350 -16.341 1.00 98.06 86 ASP A O 1
ATOM 642 N N . HIS A 1 87 ? 10.820 3.482 -14.270 1.00 97.88 87 HIS A N 1
ATOM 643 C CA . HIS A 1 87 ? 11.651 2.310 -14.530 1.00 97.88 87 HIS A CA 1
ATOM 644 C C . HIS A 1 87 ? 10.883 1.139 -15.165 1.00 97.88 87 HIS A C 1
ATOM 646 O O . HIS A 1 87 ? 11.489 0.118 -15.481 1.00 97.88 87 HIS A O 1
ATOM 652 N N . ASN A 1 88 ? 9.578 1.291 -15.423 1.00 97.06 88 ASN A N 1
ATOM 653 C CA . ASN A 1 88 ? 8.700 0.265 -16.001 1.00 97.06 88 ASN A CA 1
ATOM 654 C C . ASN A 1 88 ? 8.655 -1.044 -15.190 1.00 97.06 88 ASN A C 1
ATOM 656 O O . ASN A 1 88 ? 8.570 -2.131 -15.762 1.00 97.06 88 ASN A O 1
ATOM 660 N N . ILE A 1 89 ? 8.694 -0.936 -13.862 1.00 97.88 89 ILE A N 1
ATOM 661 C CA . ILE A 1 89 ? 8.528 -2.058 -12.933 1.00 97.88 89 ILE A CA 1
ATOM 662 C C . ILE A 1 89 ? 7.223 -1.918 -12.145 1.00 97.88 89 ILE A C 1
ATOM 664 O O . ILE A 1 89 ? 6.563 -0.877 -12.170 1.00 97.88 89 ILE A O 1
ATOM 668 N N . HIS A 1 90 ? 6.826 -2.975 -11.442 1.00 98.12 90 HIS A N 1
ATOM 669 C CA . HIS A 1 90 ? 5.585 -2.970 -10.675 1.00 98.12 90 HIS A CA 1
ATOM 670 C C . HIS A 1 90 ? 5.753 -2.288 -9.315 1.00 98.12 90 HIS A C 1
ATOM 672 O O . HIS A 1 90 ? 6.833 -2.272 -8.724 1.00 98.12 90 HIS A O 1
ATOM 678 N N . ALA A 1 91 ? 4.651 -1.777 -8.779 1.00 98.12 91 ALA A N 1
ATOM 679 C CA . ALA A 1 91 ? 4.594 -1.189 -7.456 1.00 98.12 91 ALA A CA 1
ATOM 680 C C . ALA A 1 91 ? 3.441 -1.758 -6.625 1.00 98.12 91 ALA A C 1
ATOM 682 O O . ALA A 1 91 ? 2.381 -2.110 -7.149 1.00 98.12 91 ALA A O 1
ATOM 683 N N . ILE A 1 92 ? 3.653 -1.811 -5.313 1.00 98.69 92 ILE A N 1
ATOM 684 C CA . ILE A 1 92 ? 2.629 -2.099 -4.312 1.00 98.69 92 ILE A CA 1
ATOM 685 C C . ILE A 1 92 ? 2.452 -0.847 -3.450 1.00 98.69 92 ILE A C 1
ATOM 687 O O . ILE A 1 92 ? 3.423 -0.332 -2.887 1.00 98.69 92 ILE A O 1
ATOM 691 N N . GLY A 1 93 ? 1.214 -0.368 -3.361 1.00 98.44 93 GLY A N 1
ATOM 692 C CA . GLY A 1 93 ? 0.836 0.777 -2.537 1.00 98.44 93 GLY A CA 1
ATOM 693 C C . GLY A 1 93 ? 0.470 0.417 -1.093 1.00 98.44 93 GLY A C 1
ATOM 694 O O . GLY A 1 93 ? 0.410 -0.761 -0.732 1.00 98.44 93 GLY A O 1
ATOM 695 N N . VAL A 1 94 ? 0.190 1.423 -0.259 1.00 98.38 94 VAL A N 1
ATOM 696 C CA . VAL A 1 94 ? -0.257 1.247 1.138 1.00 98.38 94 VAL A CA 1
ATOM 697 C C . VAL A 1 94 ? -1.366 2.211 1.544 1.00 98.38 94 VAL A C 1
ATOM 699 O O . VAL A 1 94 ? -1.564 3.258 0.932 1.00 98.38 94 VAL A O 1
ATOM 702 N N . ASP A 1 95 ? -2.020 1.861 2.655 1.00 96.81 95 ASP A N 1
ATOM 703 C CA . ASP A 1 95 ? -3.019 2.623 3.413 1.00 96.81 95 ASP A CA 1
ATOM 704 C C . ASP A 1 95 ? -4.354 2.799 2.679 1.00 96.81 95 ASP A C 1
ATOM 706 O O . ASP A 1 95 ? -5.393 2.419 3.215 1.00 96.81 95 ASP A O 1
ATOM 710 N N . VAL A 1 96 ? -4.334 3.282 1.443 1.00 96.81 96 VAL A N 1
ATOM 711 C CA . VAL A 1 96 ? -5.504 3.449 0.574 1.00 96.81 96 VAL A CA 1
ATOM 712 C C . VAL A 1 96 ? -5.271 2.769 -0.769 1.00 96.81 96 VAL A C 1
ATOM 714 O O . VAL A 1 96 ? -4.154 2.372 -1.088 1.00 96.81 96 VAL A O 1
ATOM 717 N N . ASP A 1 97 ? -6.323 2.652 -1.573 1.00 98.06 97 ASP A N 1
ATOM 718 C CA . ASP A 1 97 ? -6.199 2.256 -2.972 1.00 98.06 97 ASP A CA 1
ATOM 719 C C . ASP A 1 97 ? -5.440 3.325 -3.781 1.00 98.06 97 ASP A C 1
ATOM 721 O O . ASP A 1 97 ? -6.019 4.303 -4.267 1.00 98.06 97 ASP A O 1
ATOM 725 N N . GLN A 1 98 ? -4.123 3.145 -3.910 1.00 98.31 98 GLN A N 1
ATOM 726 C CA . GLN A 1 98 ? -3.251 4.091 -4.604 1.00 98.31 98 GLN A CA 1
ATOM 727 C C . GLN A 1 98 ? -3.353 4.022 -6.127 1.00 98.31 98 GLN A C 1
ATOM 729 O O . GLN A 1 98 ? -2.947 4.970 -6.798 1.00 98.31 98 GLN A O 1
ATOM 734 N N . PHE A 1 99 ? -3.987 2.996 -6.694 1.00 98.12 99 PHE A N 1
ATOM 735 C CA . PHE A 1 99 ? -4.374 3.057 -8.102 1.00 98.12 99 PHE A CA 1
ATOM 736 C C . PHE A 1 99 ? -5.359 4.216 -8.330 1.00 98.12 99 PHE A C 1
ATOM 738 O O . PHE A 1 99 ? -5.210 4.994 -9.269 1.00 98.12 99 PHE A O 1
ATOM 745 N N . VAL A 1 100 ? -6.320 4.390 -7.417 1.00 97.50 100 VAL A N 1
ATOM 746 C CA . VAL A 1 100 ? -7.319 5.466 -7.484 1.00 97.50 100 VAL A CA 1
ATOM 747 C C . VAL A 1 100 ? -6.770 6.788 -6.944 1.00 97.50 100 VAL A C 1
ATOM 749 O O . VAL A 1 100 ? -7.003 7.842 -7.533 1.00 97.50 100 VAL A O 1
ATOM 752 N N . SER A 1 101 ? -6.048 6.768 -5.819 1.00 96.69 101 SER A N 1
ATOM 753 C CA . SER A 1 101 ? -5.612 8.005 -5.154 1.00 96.69 101 SER A CA 1
ATOM 754 C C . SER A 1 101 ? -4.359 8.642 -5.761 1.00 96.69 101 SER A C 1
ATOM 756 O O . SER A 1 101 ? -4.078 9.804 -5.470 1.00 96.69 101 SER A O 1
ATOM 758 N N . THR A 1 102 ? -3.591 7.906 -6.572 1.00 96.44 102 THR A N 1
ATOM 759 C CA . THR A 1 102 ? -2.427 8.421 -7.316 1.00 96.44 102 THR A CA 1
ATOM 760 C C . THR A 1 102 ? -2.511 8.035 -8.801 1.00 96.44 102 THR A C 1
ATOM 762 O O . THR A 1 102 ? -1.771 7.160 -9.251 1.00 96.44 102 THR A O 1
ATOM 765 N N . PRO A 1 103 ? -3.402 8.680 -9.584 1.00 96.19 103 PRO A N 1
ATOM 766 C CA . PRO A 1 103 ? -3.686 8.284 -10.969 1.00 96.19 103 PRO A CA 1
ATOM 767 C C . PRO A 1 103 ? -2.460 8.279 -11.891 1.00 96.19 103 PRO A C 1
ATOM 769 O O . PRO A 1 103 ? -2.338 7.407 -12.748 1.00 96.19 103 PRO A O 1
ATOM 772 N N . ASP A 1 104 ? -1.514 9.199 -11.678 1.00 96.81 104 ASP A N 1
ATOM 773 C CA . ASP A 1 104 ? -0.286 9.298 -12.482 1.00 96.81 104 ASP A CA 1
ATOM 774 C C . ASP A 1 104 ? 0.589 8.035 -12.393 1.00 96.81 104 ASP A C 1
ATOM 776 O O . ASP A 1 104 ? 1.356 7.729 -13.309 1.00 96.81 104 ASP A O 1
ATOM 780 N N . THR A 1 105 ? 0.455 7.274 -11.302 1.00 97.81 105 THR A N 1
ATOM 781 C CA . THR A 1 105 ? 1.193 6.031 -11.047 1.00 97.81 105 THR A CA 1
ATOM 782 C C . THR A 1 105 ? 0.306 4.785 -11.081 1.00 97.81 105 THR A C 1
ATOM 784 O O . THR A 1 105 ? 0.759 3.689 -10.742 1.00 97.81 105 THR A O 1
ATOM 787 N N . ALA A 1 106 ? -0.953 4.913 -11.513 1.00 97.38 106 ALA A N 1
ATOM 788 C CA . ALA A 1 106 ? -1.909 3.807 -11.555 1.00 97.38 106 ALA A CA 1
ATOM 789 C C . ALA A 1 106 ? -1.409 2.647 -12.433 1.00 97.38 106 ALA A C 1
ATOM 791 O O . ALA A 1 106 ? -1.442 1.494 -12.017 1.00 97.38 106 ALA A O 1
ATOM 792 N N . LYS A 1 107 ? -0.817 2.960 -13.595 1.00 96.00 107 LYS A N 1
ATOM 793 C CA . LYS A 1 107 ? -0.313 1.972 -14.569 1.00 96.00 107 LYS A CA 1
ATOM 794 C C . LYS A 1 107 ? 0.725 0.982 -14.020 1.00 96.00 107 LYS A C 1
ATOM 796 O O . LYS A 1 107 ? 0.854 -0.110 -14.560 1.00 96.00 107 LYS A O 1
ATOM 801 N N . CYS A 1 108 ? 1.501 1.367 -13.003 1.00 96.56 108 CYS A N 1
ATOM 802 C CA . CYS A 1 108 ? 2.500 0.493 -12.381 1.00 96.56 108 CYS A CA 1
ATOM 803 C C . CYS A 1 108 ? 2.034 -0.064 -11.029 1.00 96.56 108 CYS A C 1
ATOM 805 O O . CYS A 1 108 ? 2.629 -1.021 -10.536 1.00 96.56 108 CYS A O 1
ATOM 807 N N . THR A 1 109 ? 0.979 0.499 -10.432 1.00 98.12 109 THR A N 1
ATOM 808 C CA . THR A 1 109 ? 0.471 0.089 -9.118 1.00 98.12 109 THR A CA 1
ATOM 809 C C . THR A 1 109 ? -0.439 -1.126 -9.270 1.00 98.12 109 THR A C 1
ATOM 811 O O . THR A 1 109 ? -1.571 -1.016 -9.730 1.00 98.12 109 THR A O 1
ATOM 814 N N . VAL A 1 110 ? 0.054 -2.297 -8.868 1.00 98.12 110 VAL A N 1
ATOM 815 C CA . VAL A 1 110 ? -0.639 -3.583 -9.057 1.00 98.12 110 VAL A CA 1
ATOM 816 C C . VAL A 1 110 ? -1.738 -3.801 -8.024 1.00 98.12 110 VAL A C 1
ATOM 818 O O . VAL A 1 110 ? -2.789 -4.355 -8.328 1.00 98.12 110 VAL A O 1
ATOM 821 N N . VAL A 1 111 ? -1.464 -3.414 -6.781 1.00 98.38 111 VAL A N 1
ATOM 822 C CA . VAL A 1 111 ? -2.342 -3.579 -5.619 1.00 98.38 111 VAL A CA 1
ATOM 823 C C . VAL A 1 111 ? -1.854 -2.653 -4.509 1.00 98.38 111 VAL A C 1
ATOM 825 O O . VAL A 1 111 ? -0.691 -2.248 -4.502 1.00 98.38 111 VAL A O 1
ATOM 828 N N . SER A 1 112 ? -2.714 -2.328 -3.551 1.00 98.62 112 SER A N 1
ATOM 829 C CA . SER A 1 112 ? -2.340 -1.625 -2.324 1.00 98.62 112 SER A CA 1
ATOM 830 C C . SER A 1 112 ? -2.679 -2.451 -1.085 1.00 98.62 112 SER A C 1
ATOM 832 O O . SER A 1 112 ? -3.752 -3.047 -1.004 1.00 98.62 112 SER A O 1
ATOM 834 N N . ALA A 1 113 ? -1.767 -2.479 -0.112 1.00 98.00 113 ALA A N 1
ATOM 835 C CA . ALA A 1 113 ? -2.011 -3.011 1.225 1.00 98.00 113 ALA A CA 1
ATOM 836 C C . ALA A 1 113 ? -2.741 -1.949 2.063 1.00 98.00 113 ALA A C 1
ATOM 838 O O . ALA A 1 113 ? -2.130 -1.058 2.658 1.00 98.00 113 ALA A O 1
ATOM 839 N N . GLU A 1 114 ? -4.066 -2.011 2.067 1.00 97.69 114 GLU A N 1
ATOM 840 C CA . GLU A 1 114 ? -4.924 -0.980 2.636 1.00 97.69 114 GLU A CA 1
ATOM 841 C C . GLU A 1 114 ? -5.049 -1.088 4.160 1.00 97.69 114 GLU A C 1
ATOM 843 O O . GLU A 1 114 ? -5.209 -2.175 4.723 1.00 97.69 114 GLU A O 1
ATOM 848 N N . LYS A 1 115 ? -5.088 0.075 4.815 1.00 95.69 115 LYS A N 1
ATOM 849 C CA . LYS A 1 115 ? -5.511 0.256 6.205 1.00 95.69 115 LYS A CA 1
ATOM 850 C C . LYS A 1 115 ? -6.782 1.087 6.182 1.00 95.69 115 LYS A C 1
ATOM 852 O O . LYS A 1 115 ? -6.767 2.260 5.818 1.00 95.69 115 LYS A O 1
ATOM 857 N N . LYS A 1 116 ? -7.906 0.500 6.585 1.00 94.94 116 LYS A N 1
ATOM 858 C CA . LYS A 1 116 ? -9.244 1.096 6.458 1.00 94.94 116 LYS A CA 1
ATOM 859 C C . LYS A 1 116 ? -9.498 2.161 7.535 1.00 94.94 116 LYS A C 1
ATOM 861 O O . LYS A 1 116 ? -10.464 2.083 8.291 1.00 94.94 116 LYS A O 1
ATOM 866 N N . LEU A 1 117 ? -8.638 3.180 7.598 1.00 94.56 117 LEU A N 1
ATOM 867 C CA . LEU A 1 117 ? -8.666 4.233 8.615 1.00 94.56 117 LEU A CA 1
ATOM 868 C C . LEU A 1 117 ? -9.984 5.009 8.610 1.00 94.56 117 LEU A C 1
ATOM 870 O O . LEU A 1 117 ? -10.509 5.300 9.679 1.00 94.56 117 LEU A O 1
ATOM 874 N N . THR A 1 118 ? -10.575 5.269 7.439 1.00 93.56 118 THR A N 1
ATOM 875 C CA . THR A 1 118 ? -11.899 5.909 7.348 1.00 93.56 118 THR A CA 1
ATOM 876 C C . THR A 1 118 ? -12.961 5.118 8.111 1.00 93.56 118 THR A C 1
ATOM 878 O O . THR A 1 118 ? -13.723 5.702 8.880 1.00 93.56 118 THR A O 1
ATOM 881 N N . LYS A 1 119 ? -12.980 3.787 7.957 1.00 93.38 119 LYS A N 1
ATOM 882 C CA . LYS A 1 119 ? -13.881 2.905 8.709 1.00 93.38 119 LYS A CA 1
ATOM 883 C C . LYS A 1 119 ? -13.553 2.955 10.201 1.00 93.38 119 LYS A C 1
ATOM 885 O O . LYS A 1 119 ? -14.437 3.215 11.005 1.00 93.38 119 LYS A O 1
ATOM 890 N N . ALA A 1 120 ? -12.283 2.772 10.562 1.00 92.62 120 ALA A N 1
ATOM 891 C CA . ALA A 1 120 ? -11.843 2.742 11.957 1.00 92.62 120 ALA A CA 1
ATOM 892 C C . ALA A 1 120 ? -12.204 4.025 12.730 1.00 92.62 120 ALA A C 1
ATOM 894 O O . ALA A 1 120 ? -12.716 3.959 13.848 1.00 92.62 120 ALA A O 1
ATOM 895 N N . VAL A 1 121 ? -11.974 5.192 12.120 1.00 94.94 121 VAL A N 1
ATOM 896 C CA . VAL A 1 121 ? -12.304 6.500 12.702 1.00 94.94 121 VAL A CA 1
ATOM 897 C C . VAL A 1 121 ? -13.816 6.708 12.753 1.00 94.94 121 VAL A C 1
ATOM 899 O O . VAL A 1 121 ? -14.322 7.175 13.771 1.00 94.94 121 VAL A O 1
ATOM 902 N N . SER A 1 122 ? -14.553 6.325 11.704 1.00 95.62 122 SER A N 1
ATOM 903 C CA . SER A 1 122 ? -16.020 6.404 11.707 1.00 95.62 122 SER A CA 1
ATOM 904 C C . SER A 1 122 ? -16.624 5.559 12.828 1.00 95.62 122 SER A C 1
ATOM 906 O O . SER A 1 122 ? -17.424 6.066 13.613 1.00 95.62 122 SER A O 1
ATOM 908 N N . ASP A 1 123 ? -16.182 4.309 12.969 1.00 93.56 123 ASP A N 1
ATOM 909 C CA . ASP A 1 123 ? -16.635 3.404 14.025 1.00 93.56 123 ASP A CA 1
ATOM 910 C C . ASP A 1 123 ? -16.321 3.979 15.416 1.00 93.56 123 ASP A C 1
ATOM 912 O O . ASP A 1 123 ? -17.139 3.880 16.330 1.00 93.56 123 ASP A O 1
ATOM 916 N N . ALA A 1 124 ? -15.156 4.613 15.590 1.00 94.06 124 ALA A N 1
ATOM 917 C CA . ALA A 1 124 ? -14.795 5.276 16.843 1.00 94.06 124 ALA A CA 1
ATOM 918 C C . ALA A 1 124 ? -15.712 6.464 17.165 1.00 94.06 124 ALA A C 1
ATOM 920 O O . ALA A 1 124 ? -16.249 6.540 18.270 1.00 94.06 124 ALA A O 1
ATOM 921 N N . ILE A 1 125 ? -15.956 7.351 16.196 1.00 96.44 125 ILE A N 1
ATOM 922 C CA . ILE A 1 125 ? -16.878 8.485 16.354 1.00 96.44 125 ILE A CA 1
ATOM 923 C C . ILE A 1 125 ? -18.283 7.987 16.709 1.00 96.44 125 ILE A C 1
ATOM 925 O O . ILE A 1 125 ? -18.921 8.533 17.610 1.00 96.44 125 ILE A O 1
ATOM 929 N N . GLN A 1 126 ? -18.752 6.926 16.047 1.00 96.19 126 GLN A N 1
ATOM 930 C CA . GLN A 1 126 ? -20.056 6.329 16.326 1.00 96.19 126 GLN A CA 1
ATOM 931 C C . GLN A 1 126 ? -20.142 5.804 17.762 1.00 96.19 126 GLN A C 1
ATOM 933 O O . GLN A 1 126 ? -21.103 6.138 18.451 1.00 96.19 126 GLN A O 1
ATOM 938 N N . ARG A 1 127 ? -19.127 5.070 18.246 1.00 95.44 127 ARG A N 1
ATOM 939 C CA . ARG A 1 127 ? -19.083 4.579 19.637 1.00 95.44 127 ARG A CA 1
ATOM 940 C C . ARG A 1 127 ? -19.086 5.707 20.667 1.00 95.44 127 ARG A C 1
ATOM 942 O O . ARG A 1 127 ? -19.722 5.574 21.714 1.00 95.44 127 ARG A O 1
ATOM 949 N N . ILE A 1 128 ? -18.376 6.802 20.391 1.00 96.06 128 ILE A N 1
ATOM 950 C CA . ILE A 1 128 ? -18.354 7.982 21.267 1.00 96.06 128 ILE A CA 1
ATOM 951 C C . ILE A 1 128 ? -19.745 8.619 21.303 1.00 96.06 128 ILE A C 1
ATOM 953 O O . ILE A 1 128 ? -20.286 8.866 22.380 1.00 96.06 128 ILE A O 1
ATOM 957 N N . ASN A 1 129 ? -20.357 8.823 20.134 1.00 97.50 129 ASN A N 1
ATOM 958 C CA . ASN A 1 129 ? -21.686 9.417 20.015 1.00 97.50 129 ASN A CA 1
ATOM 959 C C . ASN A 1 129 ? -22.772 8.573 20.708 1.00 97.50 129 ASN A C 1
ATOM 961 O O . ASN A 1 129 ? -23.639 9.117 21.389 1.00 97.50 129 ASN A O 1
ATOM 965 N N . SER A 1 130 ? -22.702 7.243 20.599 1.00 97.50 130 SER A N 1
ATOM 966 C CA . SER A 1 130 ? -23.608 6.320 21.296 1.00 97.50 130 SER A CA 1
ATOM 967 C C . SER A 1 130 ? -23.272 6.114 22.775 1.00 97.50 130 SER A C 1
ATOM 969 O O . SER A 1 130 ? -23.977 5.367 23.450 1.00 97.50 130 SER A O 1
ATOM 971 N N . LYS A 1 131 ? -22.220 6.760 23.302 1.00 96.38 131 LYS A N 1
ATOM 972 C CA . LYS A 1 131 ? -21.722 6.591 24.680 1.00 96.38 131 LYS A CA 1
ATOM 973 C C . LYS A 1 131 ? -21.355 5.138 25.026 1.00 96.38 131 LYS A C 1
ATOM 975 O O . LYS A 1 131 ? -21.434 4.737 26.185 1.00 96.38 131 LYS A O 1
ATOM 980 N N . THR A 1 132 ? -20.964 4.343 24.029 1.00 95.75 132 THR A N 1
ATOM 981 C CA . THR A 1 132 ? -20.548 2.937 24.195 1.00 95.75 132 THR A CA 1
ATOM 982 C C . THR A 1 132 ? -19.040 2.743 24.082 1.00 95.75 132 THR A C 1
ATOM 984 O O . THR A 1 132 ? -18.562 1.614 24.201 1.00 95.75 132 THR A O 1
ATOM 987 N N . ASP A 1 133 ? -18.290 3.806 23.789 1.00 92.56 133 ASP A N 1
ATOM 988 C CA . ASP A 1 133 ? -16.839 3.729 23.684 1.00 92.56 133 ASP A CA 1
ATOM 989 C C . ASP A 1 133 ? -16.199 3.340 25.022 1.00 92.56 133 ASP A C 1
ATOM 991 O O . ASP A 1 133 ? -16.659 3.729 26.099 1.00 92.56 133 ASP A O 1
ATOM 995 N N . LYS A 1 134 ? -15.138 2.537 24.943 1.00 87.44 134 LYS A N 1
ATOM 996 C CA . LYS A 1 134 ? -14.355 2.102 26.099 1.00 87.44 134 LYS A CA 1
ATOM 997 C C . LYS A 1 134 ? -12.915 2.528 25.865 1.00 87.44 134 LYS A C 1
ATOM 999 O O . LYS A 1 134 ? -12.352 2.214 24.821 1.00 87.44 134 LYS A O 1
ATOM 1004 N N . GLY A 1 135 ? -12.322 3.205 26.846 1.00 85.44 135 GLY A N 1
ATOM 1005 C CA . GLY A 1 135 ? -10.891 3.491 26.825 1.00 85.44 135 GLY A CA 1
ATOM 1006 C C . GLY A 1 135 ? -10.068 2.200 26.770 1.00 85.44 135 GLY A C 1
ATOM 1007 O O . GLY A 1 135 ? -10.493 1.160 27.276 1.00 85.44 135 GLY A O 1
ATOM 1008 N N . GLY A 1 136 ? -8.888 2.276 26.160 1.00 86.19 136 GLY A N 1
ATOM 1009 C CA . GLY A 1 136 ? -7.994 1.139 25.949 1.00 86.19 136 GLY A CA 1
ATOM 1010 C C . GLY A 1 136 ? -7.650 0.940 24.475 1.00 86.19 136 GLY A C 1
ATOM 1011 O O . GLY A 1 136 ? -7.987 1.762 23.624 1.00 86.19 136 GLY A O 1
ATOM 1012 N N . THR A 1 137 ? -6.959 -0.160 24.183 1.00 82.88 137 THR A N 1
ATOM 1013 C CA . THR A 1 137 ? -6.529 -0.508 22.825 1.00 82.88 137 THR A CA 1
ATOM 1014 C C . THR A 1 137 ? -7.562 -1.400 22.157 1.00 82.88 137 THR A C 1
ATOM 1016 O O . THR A 1 137 ? -7.937 -2.441 22.696 1.00 82.88 137 THR A O 1
ATOM 1019 N N . ILE A 1 138 ? -7.983 -1.015 20.955 1.00 84.75 138 ILE A N 1
ATOM 1020 C CA . ILE A 1 138 ? -8.846 -1.830 20.101 1.00 84.75 138 ILE A CA 1
ATOM 1021 C C . ILE A 1 138 ? -7.968 -2.388 18.976 1.00 84.75 138 ILE A C 1
ATOM 1023 O O . ILE A 1 138 ? -7.511 -1.603 18.142 1.00 84.75 138 ILE A O 1
ATOM 1027 N N . PRO A 1 139 ? -7.686 -3.704 18.950 1.00 84.56 139 PRO A N 1
ATOM 1028 C CA . PRO A 1 139 ? -6.945 -4.301 17.849 1.00 84.56 139 PRO A CA 1
ATOM 1029 C C . PRO A 1 139 ? -7.790 -4.240 16.574 1.00 84.56 139 PRO A C 1
ATOM 1031 O O . PRO A 1 139 ? -8.976 -4.569 16.585 1.00 84.56 139 PRO A O 1
ATOM 1034 N N . LEU A 1 140 ? -7.167 -3.794 15.486 1.00 88.31 140 LEU A N 1
ATOM 1035 C CA . LEU A 1 140 ? -7.768 -3.705 14.162 1.00 88.31 140 LEU A CA 1
ATOM 1036 C C . LEU A 1 140 ? -6.888 -4.482 13.195 1.00 88.31 140 LEU A C 1
ATOM 1038 O O . LEU A 1 140 ? -5.731 -4.127 12.975 1.00 88.31 140 LEU A O 1
ATOM 1042 N N . ASP A 1 141 ? -7.433 -5.549 12.635 1.00 88.75 141 ASP A N 1
ATOM 1043 C CA . ASP A 1 141 ? -6.695 -6.469 11.785 1.00 88.75 141 ASP A CA 1
ATOM 1044 C C . ASP A 1 141 ? -7.601 -7.028 10.678 1.00 88.75 141 ASP A C 1
ATOM 1046 O O . ASP A 1 141 ? -8.637 -6.454 10.324 1.00 88.75 141 ASP A O 1
ATOM 1050 N N . ILE A 1 142 ? -7.165 -8.124 10.060 1.00 91.19 142 ILE A N 1
ATOM 1051 C CA . ILE A 1 142 ? -7.890 -8.750 8.959 1.00 91.19 142 ILE A CA 1
ATOM 1052 C C . ILE A 1 142 ? -9.169 -9.460 9.429 1.00 91.19 142 ILE A C 1
ATOM 1054 O O . ILE A 1 142 ? -10.070 -9.672 8.625 1.00 91.19 142 ILE A O 1
ATOM 1058 N N . THR A 1 143 ? -9.275 -9.824 10.711 1.00 90.81 143 THR A N 1
ATOM 1059 C CA . THR A 1 143 ? -10.481 -10.423 11.309 1.00 90.81 143 THR A CA 1
ATOM 1060 C C . THR A 1 143 ? -11.574 -9.384 11.550 1.00 90.81 143 THR A C 1
ATOM 1062 O O . THR A 1 143 ? -12.753 -9.727 11.536 1.00 90.81 143 THR A O 1
ATOM 1065 N N . THR A 1 144 ? -11.197 -8.110 11.703 1.00 90.06 144 THR A N 1
ATOM 1066 C CA . THR A 1 144 ? -12.117 -6.969 11.840 1.00 90.06 144 THR A CA 1
ATOM 1067 C C . THR A 1 144 ? -12.340 -6.221 10.521 1.00 90.06 144 THR A C 1
ATOM 1069 O O . THR A 1 144 ? -12.826 -5.084 10.531 1.00 90.06 144 THR A O 1
ATOM 1072 N N . ASP A 1 145 ? -11.913 -6.813 9.397 1.00 90.75 145 ASP A N 1
ATOM 1073 C CA . ASP A 1 145 ? -11.924 -6.228 8.048 1.00 90.75 145 ASP A CA 1
ATOM 1074 C C . ASP A 1 145 ? -11.369 -4.784 8.019 1.00 90.75 145 ASP A C 1
ATOM 1076 O O . ASP A 1 145 ? -11.842 -3.906 7.295 1.00 90.75 145 ASP A O 1
ATOM 1080 N N . SER A 1 146 ? -10.378 -4.508 8.874 1.00 91.38 146 SER A N 1
ATOM 1081 C CA . SER A 1 146 ? -9.779 -3.177 9.044 1.00 91.38 146 SER A CA 1
ATOM 1082 C C . SER A 1 146 ? -8.483 -3.003 8.252 1.00 91.38 146 SER A C 1
ATOM 1084 O O . SER A 1 146 ? -7.986 -1.885 8.107 1.00 91.38 146 SER A O 1
ATOM 1086 N N . VAL A 1 147 ? -7.973 -4.094 7.684 1.00 94.62 147 VAL A N 1
ATOM 1087 C CA . VAL A 1 147 ? -6.892 -4.124 6.695 1.00 94.62 147 VAL A CA 1
ATOM 1088 C C . VAL A 1 147 ? -7.280 -5.052 5.548 1.00 94.62 147 VAL A C 1
ATOM 1090 O O . VAL A 1 147 ? -8.122 -5.936 5.719 1.00 94.62 147 VAL A O 1
ATOM 1093 N N . GLY A 1 148 ? -6.671 -4.873 4.379 1.00 95.44 148 GLY A N 1
ATOM 1094 C CA . GLY A 1 148 ? -6.954 -5.720 3.223 1.00 95.44 148 GLY A CA 1
ATOM 1095 C C . GLY A 1 148 ? -6.118 -5.373 2.001 1.00 95.44 148 GLY A C 1
ATOM 1096 O O . GLY A 1 148 ? -5.163 -4.605 2.086 1.00 95.44 148 GLY A O 1
ATOM 1097 N N . LEU A 1 149 ? -6.491 -5.954 0.866 1.00 97.69 149 LEU A N 1
ATOM 1098 C CA . LEU A 1 149 ? -5.934 -5.614 -0.438 1.00 97.69 149 LEU A CA 1
ATOM 1099 C C . LEU A 1 149 ? -6.952 -4.788 -1.221 1.00 97.69 149 LEU A C 1
ATOM 1101 O O . LEU A 1 149 ? -8.147 -5.093 -1.182 1.00 97.69 149 LEU A O 1
ATOM 1105 N N . SER A 1 150 ? -6.468 -3.789 -1.954 1.00 98.06 150 SER A N 1
ATOM 1106 C CA . SER A 1 150 ? -7.273 -3.131 -2.983 1.00 98.06 150 SER A CA 1
ATOM 1107 C C . SER A 1 150 ? -7.604 -4.114 -4.117 1.00 98.06 150 SER A C 1
ATOM 1109 O O . SER A 1 150 ? -6.956 -5.160 -4.242 1.00 98.06 150 SER A O 1
ATOM 1111 N N . PRO A 1 151 ? -8.563 -3.787 -5.000 1.00 97.88 151 PRO A N 1
ATOM 1112 C CA . PRO A 1 151 ? -8.684 -4.479 -6.278 1.00 97.88 151 PRO A CA 1
ATOM 1113 C C . PRO A 1 151 ? -7.363 -4.439 -7.062 1.00 97.88 151 PRO A C 1
ATOM 1115 O O . PRO A 1 151 ? -6.552 -3.527 -6.886 1.00 97.88 151 PRO A O 1
ATOM 1118 N N . PHE A 1 152 ? -7.166 -5.419 -7.947 1.00 97.75 152 PHE A N 1
ATOM 1119 C CA . PHE A 1 152 ? -5.998 -5.463 -8.834 1.00 97.75 152 PHE A CA 1
ATOM 1120 C C . PHE A 1 152 ? -6.143 -4.571 -10.073 1.00 97.75 152 PHE A C 1
ATOM 1122 O O . PHE A 1 152 ? -5.185 -4.415 -10.821 1.00 97.75 152 PHE A O 1
ATOM 1129 N N . HIS A 1 153 ? -7.326 -3.990 -10.306 1.00 97.12 153 HIS A N 1
ATOM 1130 C CA . HIS A 1 153 ? -7.603 -3.064 -11.414 1.00 97.12 153 HIS A CA 1
ATOM 1131 C C . HIS A 1 153 ? -7.092 -3.599 -12.763 1.00 97.12 153 HIS A C 1
ATOM 1133 O O . HIS A 1 153 ? -7.363 -4.749 -13.120 1.00 97.12 153 HIS A O 1
ATOM 1139 N N . ASP A 1 154 ? -6.308 -2.800 -13.486 1.00 95.81 154 ASP A N 1
ATOM 1140 C CA . ASP A 1 154 ? -5.706 -3.150 -14.779 1.00 95.81 154 ASP A CA 1
ATOM 1141 C C . ASP A 1 154 ? -4.751 -4.353 -14.696 1.00 95.81 154 ASP A C 1
ATOM 1143 O O . ASP A 1 154 ? -4.452 -4.999 -15.698 1.00 95.81 154 ASP A O 1
ATOM 1147 N N . SER A 1 155 ? -4.292 -4.694 -13.491 1.00 95.69 155 SER A N 1
ATOM 1148 C CA . SER A 1 155 ? -3.375 -5.803 -13.232 1.00 95.69 155 SER A CA 1
ATOM 1149 C C . SER A 1 155 ? -4.073 -7.144 -12.991 1.00 95.69 155 SER A C 1
ATOM 1151 O O . SER A 1 155 ? -3.395 -8.146 -12.755 1.00 95.69 155 SER A O 1
ATOM 1153 N N . GLN A 1 156 ? -5.407 -7.214 -13.072 1.00 95.94 156 GLN A N 1
ATOM 1154 C CA . GLN A 1 156 ? -6.167 -8.436 -12.780 1.00 95.94 156 GLN A CA 1
ATOM 1155 C C . GLN A 1 156 ? -5.712 -9.648 -13.609 1.00 95.94 156 GLN A C 1
ATOM 1157 O O . GLN A 1 156 ? -5.694 -10.769 -13.104 1.00 95.94 156 GLN A O 1
ATOM 1162 N N . SER A 1 157 ? -5.293 -9.442 -14.862 1.00 95.69 157 SER A N 1
ATOM 1163 C CA . SER A 1 157 ? -4.802 -10.521 -15.730 1.00 95.69 157 SER A CA 1
ATOM 1164 C C . SER A 1 157 ? -3.464 -11.118 -15.283 1.00 95.69 157 SER A C 1
ATOM 1166 O O . SER A 1 157 ? -3.121 -12.220 -15.706 1.00 95.69 157 SER A O 1
ATOM 1168 N N . MET A 1 158 ? -2.698 -10.416 -14.442 1.00 94.06 158 MET A N 1
ATOM 1169 C CA . MET A 1 158 ? -1.443 -10.926 -13.877 1.00 94.06 158 MET A CA 1
ATOM 1170 C C . MET A 1 158 ? -1.681 -11.871 -12.696 1.00 94.06 158 MET A C 1
ATOM 1172 O O . MET A 1 158 ? -0.808 -12.671 -12.351 1.00 94.06 158 MET A O 1
ATOM 1176 N N . ILE A 1 159 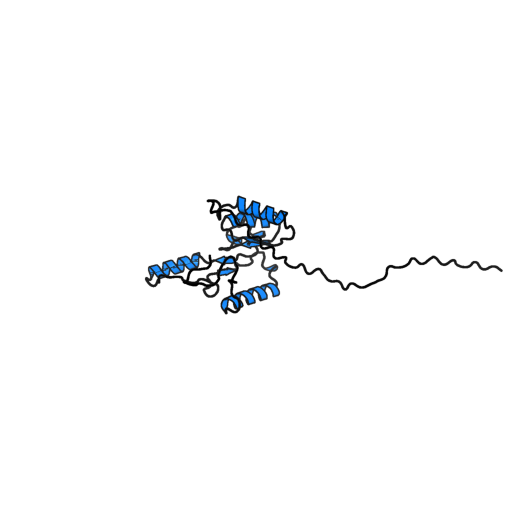? -2.865 -11.813 -12.084 1.00 95.88 159 ILE A N 1
ATOM 1177 C CA . ILE A 1 159 ? -3.223 -12.631 -10.928 1.00 95.88 159 ILE A CA 1
ATOM 1178 C C . ILE A 1 159 ? -3.732 -13.981 -11.420 1.00 95.88 159 ILE A C 1
ATOM 1180 O O . ILE A 1 159 ? -4.920 -14.207 -11.641 1.00 95.88 159 ILE A O 1
ATOM 1184 N N . THR A 1 160 ? -2.786 -14.893 -11.631 1.00 97.50 160 THR A N 1
ATOM 1185 C CA . THR A 1 160 ? -3.093 -16.271 -12.026 1.00 97.50 160 THR A CA 1
ATOM 1186 C C . THR A 1 160 ? -3.862 -17.008 -10.921 1.00 97.50 160 THR A C 1
ATOM 1188 O O . THR A 1 160 ? -3.765 -16.628 -9.751 1.00 97.50 160 THR A O 1
ATOM 1191 N N . PRO A 1 161 ? -4.562 -18.116 -11.236 1.00 97.81 161 PRO A N 1
ATOM 1192 C CA . PRO A 1 161 ? -5.241 -18.921 -10.219 1.00 97.81 161 PRO A CA 1
ATOM 1193 C C . PRO A 1 161 ? -4.322 -19.399 -9.085 1.00 97.81 161 PRO A C 1
ATOM 1195 O O . PRO A 1 161 ? -4.753 -19.475 -7.940 1.00 97.81 161 PRO A O 1
ATOM 1198 N N . ASP A 1 162 ? -3.046 -19.680 -9.376 1.00 97.81 162 ASP A N 1
ATOM 1199 C CA . ASP A 1 162 ? -2.052 -20.047 -8.357 1.00 97.81 162 ASP A CA 1
ATOM 1200 C C . ASP A 1 162 ? -1.709 -18.868 -7.431 1.00 97.81 162 ASP A C 1
ATOM 1202 O O . ASP A 1 162 ? -1.603 -19.038 -6.216 1.00 97.81 162 ASP A O 1
ATOM 1206 N N . ILE A 1 163 ? -1.577 -17.656 -7.982 1.00 97.12 163 ILE A N 1
ATOM 1207 C CA . ILE A 1 163 ? -1.350 -16.443 -7.182 1.00 97.12 163 ILE A CA 1
ATOM 1208 C C . ILE A 1 163 ? -2.577 -16.156 -6.317 1.00 97.12 163 ILE A C 1
ATOM 1210 O O . ILE A 1 163 ? -2.426 -15.929 -5.116 1.00 97.12 163 ILE A O 1
ATOM 1214 N N . GLN A 1 164 ? -3.780 -16.236 -6.891 1.00 97.31 164 GLN A N 1
ATOM 1215 C CA . GLN A 1 164 ? -5.022 -16.049 -6.147 1.00 97.31 164 GLN A CA 1
ATOM 1216 C C . GLN A 1 164 ? -5.143 -17.063 -5.004 1.00 97.31 164 GLN A C 1
ATOM 1218 O O . GLN A 1 164 ? -5.370 -16.671 -3.865 1.00 97.31 164 GLN A O 1
ATOM 1223 N N . ALA A 1 165 ? -4.875 -18.346 -5.262 1.00 98.25 165 ALA A N 1
ATOM 1224 C CA . ALA A 1 165 ? -4.913 -19.377 -4.229 1.00 98.25 165 ALA A CA 1
ATOM 1225 C C . ALA A 1 165 ? -3.920 -19.107 -3.084 1.00 98.25 165 ALA A C 1
ATOM 1227 O O . ALA A 1 165 ? -4.237 -19.350 -1.919 1.00 98.25 165 ALA A O 1
ATOM 1228 N N . LYS A 1 166 ? -2.726 -18.576 -3.384 1.00 97.88 166 LYS A N 1
ATOM 1229 C CA . LYS A 1 166 ? -1.744 -18.175 -2.361 1.00 97.88 166 LYS A CA 1
ATOM 1230 C C . LYS A 1 166 ? -2.218 -16.982 -1.538 1.00 97.88 166 LYS A C 1
ATOM 1232 O O . LYS A 1 166 ? -2.011 -16.978 -0.326 1.00 97.88 166 LYS A O 1
ATOM 1237 N N . ILE A 1 167 ? -2.847 -15.996 -2.176 1.00 96.88 167 ILE A N 1
ATOM 1238 C CA . ILE A 1 167 ? -3.450 -14.847 -1.490 1.00 96.88 167 ILE A CA 1
ATOM 1239 C C . ILE A 1 167 ? -4.564 -15.329 -0.560 1.00 96.88 167 ILE A C 1
ATOM 1241 O O . ILE A 1 167 ? -4.547 -15.007 0.626 1.00 96.88 167 ILE A O 1
ATOM 1245 N N . ASP A 1 168 ? -5.476 -16.160 -1.060 1.00 97.25 168 ASP A N 1
ATOM 1246 C CA . ASP A 1 168 ? -6.607 -16.681 -0.292 1.00 97.25 168 ASP A CA 1
ATOM 1247 C C . ASP A 1 168 ? -6.135 -17.528 0.894 1.00 97.25 168 ASP A C 1
ATOM 1249 O O . ASP A 1 168 ? -6.629 -17.375 2.012 1.00 97.25 168 ASP A O 1
ATOM 1253 N N . ALA A 1 169 ? -5.130 -18.382 0.680 1.00 97.25 169 ALA A N 1
ATOM 1254 C CA . ALA A 1 169 ? -4.512 -19.166 1.743 1.00 97.25 169 ALA A CA 1
ATOM 1255 C C . ALA A 1 169 ? -3.844 -18.272 2.799 1.00 97.25 169 ALA A C 1
ATOM 1257 O O . ALA A 1 169 ? -3.981 -18.542 3.992 1.00 97.25 169 ALA A O 1
ATOM 1258 N N . ALA A 1 170 ? -3.162 -17.198 2.387 1.00 95.75 170 ALA A N 1
ATOM 1259 C CA . ALA A 1 170 ? -2.553 -16.245 3.309 1.00 95.75 170 ALA A CA 1
ATOM 1260 C C . ALA A 1 170 ? -3.608 -15.480 4.122 1.00 95.75 170 ALA A C 1
ATOM 1262 O O . ALA A 1 170 ? -3.498 -15.397 5.343 1.00 95.75 170 ALA A O 1
ATOM 1263 N N . ILE A 1 171 ? -4.662 -14.976 3.474 1.00 94.81 171 ILE A N 1
ATOM 1264 C CA . ILE A 1 171 ? -5.775 -14.281 4.138 1.00 94.81 171 ILE A CA 1
ATOM 1265 C C . ILE A 1 171 ? -6.478 -15.217 5.118 1.00 94.81 171 ILE A C 1
ATOM 1267 O O . ILE A 1 171 ? -6.711 -14.839 6.266 1.00 94.81 171 ILE A O 1
ATOM 1271 N N . LYS A 1 172 ? -6.783 -16.449 4.696 1.00 96.19 172 LYS A N 1
ATOM 1272 C CA . LYS A 1 172 ? -7.371 -17.464 5.571 1.00 96.19 172 LYS A CA 1
ATOM 1273 C C . LYS A 1 172 ? -6.461 -17.737 6.763 1.00 96.19 172 LYS A C 1
ATOM 1275 O O . LYS A 1 172 ? -6.944 -17.724 7.889 1.00 96.19 172 LYS A O 1
ATOM 1280 N N . GLY A 1 173 ? -5.167 -17.931 6.515 1.00 94.88 173 GLY A N 1
ATOM 1281 C CA . GLY A 1 173 ? -4.195 -18.224 7.558 1.00 94.88 173 GLY A CA 1
ATOM 1282 C C . GLY A 1 173 ? -4.039 -17.093 8.574 1.00 94.88 173 GLY A C 1
ATOM 1283 O O . GLY A 1 173 ? -3.879 -17.336 9.766 1.00 94.88 173 GLY A O 1
ATOM 1284 N N . LEU A 1 174 ? -4.131 -15.841 8.123 1.00 91.50 174 LEU A N 1
ATOM 1285 C CA . LEU A 1 174 ? -4.149 -14.681 9.010 1.00 91.50 174 LEU A CA 1
ATOM 1286 C C . LEU A 1 174 ? -5.459 -14.600 9.811 1.00 91.50 174 LEU A C 1
ATOM 1288 O O . LEU A 1 174 ? -5.424 -14.273 10.993 1.00 91.50 174 LEU A O 1
ATOM 1292 N N . LYS A 1 175 ? -6.606 -14.921 9.193 1.00 92.44 175 LYS A N 1
ATOM 1293 C CA . LYS A 1 175 ? -7.921 -14.913 9.860 1.00 92.44 175 LYS A CA 1
ATOM 1294 C C . LYS A 1 175 ? -8.075 -16.026 10.900 1.00 92.44 175 LYS A C 1
ATOM 1296 O O . LYS A 1 175 ? -8.695 -15.801 11.933 1.00 92.44 175 LYS A O 1
ATOM 1301 N N . ASP A 1 176 ? -7.538 -17.215 10.633 1.00 94.25 176 ASP A N 1
ATOM 1302 C CA . ASP A 1 176 ? -7.612 -18.367 11.543 1.00 94.25 176 ASP A CA 1
ATOM 1303 C C . ASP A 1 176 ? -6.407 -18.491 12.493 1.00 94.25 176 ASP A C 1
ATOM 1305 O O . ASP A 1 176 ? -6.375 -19.382 13.343 1.00 94.25 176 ASP A O 1
ATOM 1309 N N . GLY A 1 177 ? -5.433 -17.584 12.378 1.00 89.69 177 GLY A N 1
ATOM 1310 C CA . GLY A 1 177 ? -4.263 -17.504 13.249 1.00 89.69 177 GLY A CA 1
ATOM 1311 C C . GLY A 1 177 ? -3.173 -18.540 12.964 1.00 89.69 177 GLY A C 1
ATOM 1312 O O . GLY A 1 177 ? -2.185 -18.589 13.701 1.00 89.69 177 GLY A O 1
ATOM 1313 N N . THR A 1 178 ? -3.304 -19.353 11.909 1.00 92.00 178 THR A N 1
ATOM 1314 C CA . THR A 1 178 ? -2.230 -20.265 11.470 1.00 92.00 178 THR A CA 1
ATOM 1315 C C . THR A 1 178 ? -1.030 -19.516 10.884 1.00 92.00 178 THR A C 1
ATOM 1317 O O . THR A 1 178 ? 0.091 -20.024 10.921 1.00 92.00 178 THR A O 1
ATOM 1320 N N . ILE A 1 179 ? -1.239 -18.285 10.410 1.00 89.25 179 ILE A N 1
ATOM 1321 C CA . ILE A 1 179 ? -0.193 -17.326 10.051 1.00 89.25 179 ILE A CA 1
ATOM 1322 C C . ILE A 1 179 ? -0.227 -16.180 11.059 1.00 89.25 179 ILE A C 1
ATOM 1324 O O . ILE A 1 179 ? -1.245 -15.513 11.229 1.00 89.25 179 ILE A O 1
ATOM 1328 N N . LYS A 1 180 ? 0.918 -15.903 11.686 1.00 83.25 180 LYS A N 1
ATOM 1329 C CA . LYS A 1 180 ? 1.107 -14.702 12.505 1.00 83.25 180 LYS A CA 1
ATOM 1330 C C . LYS A 1 180 ? 1.792 -13.623 11.672 1.00 83.25 180 LYS A C 1
ATOM 1332 O O . LYS A 1 180 ? 2.887 -13.847 11.164 1.00 83.25 180 LYS A O 1
ATOM 1337 N N . ALA A 1 181 ? 1.134 -12.472 11.521 1.00 73.69 181 ALA A N 1
ATOM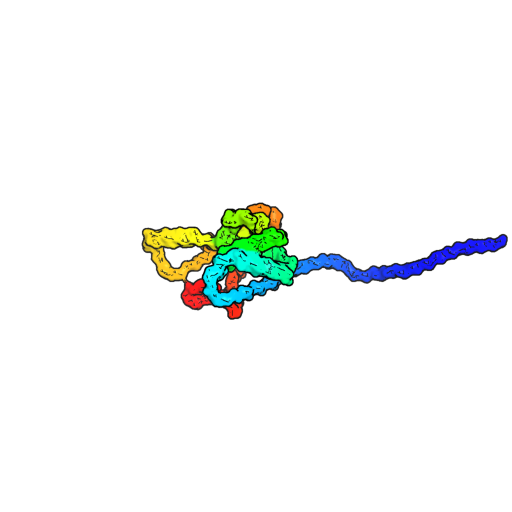 1338 C CA . ALA A 1 181 ? 1.633 -11.355 10.713 1.00 73.69 181 ALA A CA 1
ATOM 1339 C C . ALA A 1 181 ? 2.932 -10.751 11.270 1.00 73.69 181 ALA A C 1
ATOM 1341 O O . ALA A 1 181 ? 3.803 -10.345 10.504 1.00 73.69 181 ALA A O 1
ATOM 1342 N N . CYS A 1 182 ? 3.070 -10.717 12.596 1.00 68.50 182 CYS A N 1
ATOM 1343 C CA . CYS A 1 182 ? 4.288 -10.279 13.259 1.00 68.50 182 CYS A CA 1
ATOM 1344 C C . CYS A 1 182 ? 5.154 -11.498 13.608 1.00 68.50 182 CYS A C 1
ATOM 1346 O O . CYS A 1 182 ? 4.683 -12.468 14.209 1.00 68.50 182 CYS A O 1
ATOM 1348 N N . VAL A 1 183 ? 6.425 -11.428 13.214 1.00 56.78 183 VAL A N 1
ATOM 1349 C CA . VAL A 1 183 ? 7.482 -12.370 13.593 1.00 56.78 183 VAL A CA 1
ATOM 1350 C C . VAL A 1 183 ? 8.442 -11.602 14.492 1.00 56.78 183 VAL A C 1
ATOM 1352 O O . VAL A 1 183 ? 8.830 -10.493 14.130 1.00 56.78 183 VAL A O 1
ATOM 1355 N N . GLU A 1 184 ? 8.804 -12.150 15.652 1.00 56.84 184 GLU A N 1
ATOM 1356 C CA . GLU A 1 184 ? 9.765 -11.507 16.557 1.00 56.84 184 GLU A CA 1
ATOM 1357 C C . GLU A 1 184 ? 11.061 -11.224 15.788 1.00 56.84 184 GLU A C 1
ATOM 1359 O O . GLU A 1 184 ? 11.659 -12.133 15.205 1.00 56.84 184 GLU A O 1
ATOM 1364 N N . THR A 1 185 ? 11.496 -9.965 15.766 1.00 52.16 185 THR A N 1
ATOM 1365 C CA . THR A 1 185 ? 12.780 -9.576 15.173 1.00 52.16 185 THR A CA 1
ATOM 1366 C C . THR A 1 185 ? 13.641 -8.870 16.219 1.00 52.16 185 THR A C 1
ATOM 1368 O O . THR A 1 185 ? 13.105 -8.298 17.167 1.00 52.16 185 THR A O 1
ATOM 1371 N N . PRO A 1 186 ? 14.974 -8.802 16.037 1.00 45.28 186 PRO A N 1
ATOM 1372 C CA . PRO A 1 186 ? 15.833 -7.958 16.873 1.00 45.28 186 PRO A CA 1
ATOM 1373 C C . PRO A 1 186 ? 15.447 -6.465 16.872 1.00 45.28 186 PRO A C 1
ATOM 1375 O O . PRO A 1 186 ? 15.974 -5.704 17.679 1.00 45.28 186 PRO A O 1
ATOM 1378 N N . PHE A 1 187 ? 14.561 -6.042 15.961 1.00 44.34 187 PHE A N 1
ATOM 1379 C CA . PHE A 1 187 ? 14.145 -4.656 15.749 1.00 44.34 187 PHE A CA 1
ATOM 1380 C C . PHE A 1 187 ? 12.699 -4.370 16.190 1.00 44.34 187 PHE A C 1
ATOM 1382 O O . PHE A 1 187 ? 12.277 -3.220 16.123 1.00 44.34 187 PHE A O 1
ATOM 1389 N N . GLY A 1 188 ? 11.948 -5.373 16.657 1.00 49.16 188 GLY A N 1
ATOM 1390 C CA . GLY A 1 188 ? 10.561 -5.203 17.091 1.00 49.16 188 GLY A CA 1
ATOM 1391 C C . GLY A 1 188 ? 9.957 -6.497 17.632 1.00 49.16 188 GLY A C 1
ATOM 1392 O O . GLY A 1 188 ? 10.132 -7.563 17.033 1.00 49.16 188 GLY A O 1
ATOM 1393 N N . SER A 1 189 ? 9.256 -6.382 18.764 1.00 52.69 189 SER A N 1
ATOM 1394 C CA . SER A 1 189 ? 8.555 -7.494 19.407 1.00 52.69 189 SER A CA 1
ATOM 1395 C C . SER A 1 189 ? 7.081 -7.533 19.009 1.00 52.69 189 SER A C 1
ATOM 1397 O O . SER A 1 189 ? 6.445 -6.497 18.822 1.00 52.69 189 SER A O 1
ATOM 1399 N N . CYS A 1 190 ? 6.558 -8.746 18.867 1.00 57.53 190 CYS A N 1
ATOM 1400 C CA . CYS A 1 190 ? 5.150 -9.056 18.620 1.00 57.53 190 CYS A CA 1
ATOM 1401 C C . CYS A 1 190 ? 4.367 -9.177 19.928 1.00 57.53 190 CYS A C 1
ATOM 1403 O O . CYS A 1 190 ? 3.135 -9.242 19.910 1.00 57.53 190 CYS A O 1
ATOM 1405 N N . ASP A 1 191 ? 5.070 -9.254 21.058 1.00 48.38 191 ASP A N 1
ATOM 1406 C CA . ASP A 1 191 ? 4.441 -9.272 22.358 1.00 48.38 191 ASP A CA 1
ATOM 1407 C C . ASP A 1 191 ? 3.874 -7.882 22.670 1.00 48.38 191 ASP A C 1
ATOM 1409 O O . ASP A 1 191 ? 4.581 -6.957 23.073 1.00 48.38 191 ASP A O 1
ATOM 1413 N N . ASN A 1 192 ? 2.546 -7.784 22.616 1.00 48.34 192 ASN A N 1
ATOM 1414 C CA . ASN A 1 192 ? 1.770 -6.797 23.363 1.00 48.34 192 ASN A CA 1
ATOM 1415 C C . ASN A 1 192 ? 1.921 -7.056 24.878 1.00 48.34 192 ASN A C 1
ATOM 1417 O O . ASN A 1 192 ? 0.923 -7.270 25.575 1.00 48.34 192 ASN A O 1
ATOM 1421 N N . LYS A 1 193 ? 3.138 -7.052 25.439 1.00 36.09 193 LYS A N 1
ATOM 1422 C CA . LYS A 1 193 ? 3.282 -6.925 26.893 1.00 36.09 193 LYS A CA 1
ATOM 1423 C C . LYS A 1 193 ? 2.828 -5.506 27.211 1.00 36.09 193 LYS A C 1
ATOM 1425 O O . LYS A 1 193 ? 3.593 -4.570 27.023 1.00 36.09 193 LYS A O 1
ATOM 1430 N N . ASN A 1 194 ? 1.563 -5.373 27.623 1.00 38.62 194 ASN A N 1
ATOM 1431 C CA . ASN A 1 194 ? 0.842 -4.141 27.996 1.00 38.62 194 ASN A CA 1
ATOM 1432 C C . ASN A 1 194 ? -0.116 -3.544 26.943 1.00 38.62 194 ASN A C 1
ATOM 1434 O O . ASN A 1 194 ? -0.534 -2.400 27.095 1.00 38.62 194 ASN A O 1
ATOM 1438 N N . GLY A 1 195 ? -0.532 -4.296 25.914 1.00 35.50 195 GLY A N 1
ATOM 1439 C CA . GLY A 1 195 ? -1.603 -3.836 25.009 1.00 35.50 195 GLY A CA 1
ATOM 1440 C C . GLY A 1 195 ? -1.230 -2.636 24.131 1.00 35.50 195 GLY A C 1
ATOM 1441 O O . GLY A 1 195 ? -2.111 -1.894 23.702 1.00 35.50 195 GLY A O 1
ATOM 1442 N N . GLN A 1 196 ? 0.057 -2.437 23.869 1.00 36.62 196 GLN A N 1
ATOM 1443 C CA . GLN A 1 196 ? 0.563 -1.363 23.022 1.00 36.62 196 GLN A CA 1
ATOM 1444 C C . GLN A 1 196 ? 0.901 -1.952 21.647 1.00 36.62 196 GLN A C 1
ATOM 1446 O O . GLN A 1 196 ? 1.643 -2.931 21.618 1.00 36.62 196 GLN A O 1
ATOM 1451 N N . PRO A 1 197 ? 0.343 -1.428 20.537 1.00 37.47 197 PRO A N 1
ATOM 1452 C CA . PRO A 1 197 ? 0.586 -1.997 19.216 1.00 37.47 197 PRO A CA 1
ATOM 1453 C C . PRO A 1 197 ? 2.084 -1.956 18.867 1.00 37.47 197 PRO A C 1
ATOM 1455 O O . PRO A 1 197 ? 2.792 -1.073 19.367 1.00 37.47 197 PRO A O 1
ATOM 1458 N N . PRO A 1 198 ? 2.565 -2.889 18.023 1.00 42.88 198 PRO A N 1
ATOM 1459 C CA . PRO A 1 198 ? 3.957 -2.911 17.591 1.00 42.88 198 PRO A CA 1
ATOM 1460 C C . PRO A 1 198 ? 4.329 -1.567 16.954 1.00 42.88 198 PRO A C 1
ATOM 1462 O O . PRO A 1 198 ? 3.529 -0.987 16.215 1.00 42.88 198 PRO A O 1
ATOM 1465 N N . ALA A 1 199 ? 5.516 -1.077 17.321 1.00 37.91 199 ALA A N 1
ATOM 1466 C CA . ALA A 1 199 ? 6.079 0.189 16.855 1.00 37.91 199 ALA A CA 1
ATOM 1467 C C . ALA A 1 199 ? 6.284 0.219 15.334 1.00 37.91 199 ALA A C 1
ATOM 1469 O O . ALA A 1 199 ? 6.610 -0.845 14.758 1.00 37.91 199 ALA A O 1
#

Secondary structure (DSSP, 8-state):
----PPPPPPPP-PPP-----------------------S--TTTTS-HHHHHHHHHHHHHH-TT--EEE--STTHHHHHHHHHHHTT-EEEEEES-HHHH-GGGGGGEEEEEEE-HHHHHHHHHHHHHTT---SS----STTTT-EEE---GGGGGG--HHHHHHHHHHHHHHHHTSS-S---BTTB----TTSPPP-

Sequence (199 aa):
MQGRRRQAAPQLPGPRLQGAAAGLPRRRCRRQHQHERAPAPDAKAFNDPAGGKAAADQLLSQNPDIDVLFQVAGKTGNGVLQSACDHNIHAIGVDVDQFVSTPDTAKCTVVSAEKKLTKAVSDAIQRINSKTDKGGTIPLDITTDSVGLSPFHDSQSMITPDIQAKIDAAIKGLKDGTIKACVETPFGSCDNKNGQPPA

pLDDT: mean 78.94, std 24.76, range [31.36, 98.69]

Foldseek 3Di:
DDDDDDDDDDDDDDDDPDDDDDDDPPPPPPPPDDPPDDPDDDPCFLPPLPVLLVVLLVVCVVPVPDQEEEDDRHNVSLNNLVNCVVNVHAYEAEADFCLVVVVVSVVRHQKYWHFQVVVVVVVQVVCVVVVNDDDAADDDDLLNVRIDMDDRVVNPVVCDPVNVVVRVVVSVCCNVVVDDPDDDDPVWDPDPPPRDHID